Protein AF-A0A0C9ZUP2-F1 (afdb_monomer_lite)

Foldseek 3Di:
DVVVVLVVQQWDWDFDDDDDDDPCCPPPVNVCCVVPPVVVVVVVLVLLEFDWDDDPPDGDGDDPPPPPPPDFREFEWEKDKDKDAPQPDDSTDTDGPPDDDDDDDPDRHWIKMKIFIADPPPGTQAAPVRPQHLIDIAGDDDPGPHDCALVNVVVSVVSSVVSCCPHPVRHHYHYDYDPPCRPVDDDQQEDDPVQDDPDDDLPDARKDFDADPVRHFDADPVRHTHIDGDHHDWDADPVRHIRHRDNDDDDPDDDD

Organism: NCBI:txid930992

Secondary structure (DSSP, 8-state):
-HHHHHHHTTEEEEE--PPPP--GGGSHHHHHHIIIIIHHHHHHHTTTSPPEEEETTEEEEPP-----TT-PEEEEEEEEEEEEETT----EEEEETT---PPPPSS--SEEEEEEEEETTTEESB-TTSSSB--EEE--BTTTTB---HHHHHHHHHHHHHHHHHH-TTEEEEEE----TTTSPPPTTS--GGG--SS--TT-SEEEEPB-TTSPBPB-TTSPBPEEEEPPPPEE-TTS-EE---S---------

Radius of gyration: 26.45 Å; chains: 1; bounding box: 95×43×64 Å

Structure (mmCIF, N/CA/C/O backbone):
data_AF-A0A0C9ZUP2-F1
#
_entry.id   AF-A0A0C9ZUP2-F1
#
loop_
_atom_site.group_PDB
_atom_site.id
_atom_site.type_symbol
_atom_site.label_atom_id
_atom_site.label_alt_id
_atom_site.label_comp_id
_atom_site.label_asym_id
_atom_site.label_entity_id
_atom_site.label_seq_id
_atom_site.pdbx_PDB_ins_code
_atom_site.Cartn_x
_atom_site.Cartn_y
_atom_site.Cartn_z
_atom_site.occupancy
_atom_site.B_iso_or_equiv
_atom_site.auth_seq_id
_atom_site.auth_comp_id
_atom_site.auth_asym_id
_atom_site.auth_atom_id
_atom_site.pdbx_PDB_model_num
ATOM 1 N N . MET A 1 1 ? -44.774 -0.371 -9.449 1.00 59.09 1 MET A N 1
ATOM 2 C CA . MET A 1 1 ? -46.014 -0.609 -8.672 1.00 59.09 1 MET A CA 1
ATOM 3 C C . MET A 1 1 ? -45.762 -0.846 -7.180 1.00 59.09 1 MET A C 1
ATOM 5 O O . MET A 1 1 ? -46.400 -0.167 -6.396 1.00 59.09 1 MET A O 1
ATOM 9 N N . ALA A 1 2 ? -44.838 -1.715 -6.746 1.00 69.19 2 ALA A N 1
ATOM 10 C CA . ALA A 1 2 ? -44.647 -2.016 -5.313 1.00 69.19 2 ALA A CA 1
ATOM 11 C C . ALA A 1 2 ? -44.186 -0.825 -4.435 1.00 69.19 2 ALA A C 1
ATOM 13 O O . ALA A 1 2 ? -44.707 -0.628 -3.343 1.00 69.19 2 ALA A O 1
ATOM 14 N N . GLN A 1 3 ? -43.265 0.019 -4.915 1.00 72.38 3 GLN A N 1
ATOM 15 C CA . GLN A 1 3 ? -42.710 1.136 -4.126 1.00 72.38 3 GLN A CA 1
ATOM 16 C C . GLN A 1 3 ? -43.750 2.220 -3.772 1.00 72.38 3 GLN A C 1
ATOM 18 O O . GLN A 1 3 ? -43.720 2.780 -2.680 1.00 72.38 3 GLN A O 1
ATOM 23 N N . GLN A 1 4 ? -44.712 2.477 -4.666 1.00 76.25 4 GLN A N 1
ATOM 24 C CA . GLN A 1 4 ? -45.799 3.435 -4.420 1.00 76.25 4 GLN A CA 1
ATOM 25 C C . GLN A 1 4 ? -46.753 2.952 -3.317 1.00 76.25 4 GLN A C 1
ATOM 27 O O . GLN A 1 4 ? -47.282 3.764 -2.560 1.00 76.25 4 GLN A O 1
ATOM 32 N N . TRP A 1 5 ? -46.952 1.636 -3.198 1.00 80.25 5 TRP A N 1
ATOM 33 C CA . TRP A 1 5 ? -47.743 1.046 -2.118 1.00 80.25 5 TRP A CA 1
ATOM 34 C C . TRP A 1 5 ? -47.008 1.086 -0.780 1.00 80.25 5 TRP A C 1
ATOM 36 O O . TRP A 1 5 ? -47.634 1.404 0.224 1.00 80.25 5 TRP A O 1
ATOM 46 N N . MET A 1 6 ? -45.690 0.862 -0.762 1.00 81.19 6 MET A N 1
ATOM 47 C CA . MET A 1 6 ? -44.883 0.946 0.465 1.00 81.19 6 MET A CA 1
ATOM 48 C C . MET A 1 6 ? -45.003 2.321 1.134 1.00 81.19 6 MET A C 1
ATOM 50 O O . MET A 1 6 ? -45.262 2.399 2.332 1.00 81.19 6 MET A O 1
ATOM 54 N N . SER A 1 7 ? -44.931 3.401 0.350 1.00 74.38 7 SER A N 1
ATOM 55 C CA . SER A 1 7 ? -45.129 4.761 0.867 1.00 74.38 7 SER A CA 1
ATOM 56 C C . SER A 1 7 ? -46.543 4.984 1.424 1.00 74.38 7 SER A C 1
ATOM 58 O O . SER A 1 7 ? -46.691 5.523 2.520 1.00 74.38 7 SER A O 1
ATOM 60 N N . LYS A 1 8 ? -47.586 4.505 0.728 1.00 81.06 8 LYS A N 1
ATOM 61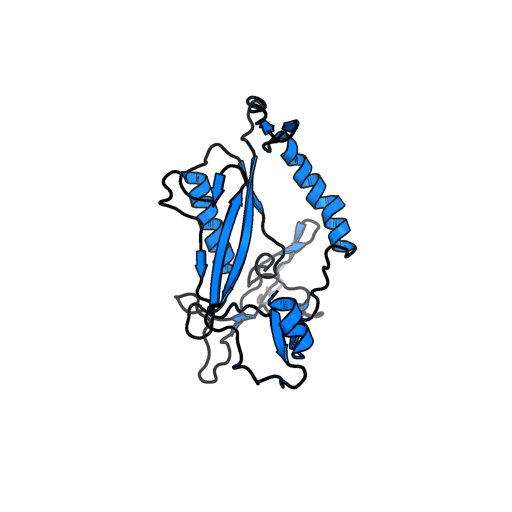 C CA . LYS A 1 8 ? -48.982 4.586 1.205 1.00 81.06 8 LYS A CA 1
ATOM 62 C C . LYS A 1 8 ? -49.242 3.767 2.474 1.00 81.06 8 LYS A C 1
ATOM 64 O O . LYS A 1 8 ? -50.116 4.130 3.251 1.00 81.06 8 LYS A O 1
ATOM 69 N N . LEU A 1 9 ? -48.487 2.690 2.686 1.00 83.75 9 LEU A N 1
ATOM 70 C CA . LEU A 1 9 ? -48.549 1.831 3.872 1.00 83.75 9 LEU A CA 1
ATOM 71 C C . LEU A 1 9 ? -47.678 2.345 5.031 1.00 83.75 9 LEU A C 1
ATOM 73 O O . LEU A 1 9 ? -47.471 1.621 5.996 1.00 83.75 9 LEU A O 1
ATOM 77 N N . GLY A 1 10 ? -47.154 3.573 4.946 1.00 81.44 10 GLY A N 1
ATOM 78 C CA . GLY A 1 10 ? -46.384 4.189 6.027 1.00 81.44 10 GLY A CA 1
ATOM 79 C C . GLY A 1 10 ? -44.919 3.753 6.099 1.00 81.44 10 GLY A C 1
ATOM 80 O O . GLY A 1 10 ? -44.258 4.039 7.098 1.00 81.44 10 GLY A O 1
ATOM 81 N N . TYR A 1 11 ? -44.395 3.092 5.063 1.00 78.38 11 TYR A N 1
ATOM 82 C CA . TYR A 1 11 ? -42.975 2.765 4.960 1.00 78.38 11 TYR A CA 1
ATOM 83 C C . TYR A 1 11 ? -42.199 3.875 4.253 1.00 78.38 11 TYR A C 1
ATOM 85 O O . TYR A 1 11 ? -42.614 4.400 3.219 1.00 78.38 11 TYR A O 1
ATOM 93 N N . GLN A 1 12 ? -41.024 4.192 4.785 1.00 80.19 12 GLN A N 1
ATOM 94 C CA . GLN A 1 12 ? -40.081 5.137 4.200 1.00 80.19 12 GLN A CA 1
ATOM 95 C C . GLN A 1 12 ? -38.800 4.399 3.814 1.00 80.19 12 GLN A C 1
ATOM 97 O O . GLN A 1 12 ? -38.311 3.551 4.561 1.00 80.19 12 GLN A O 1
ATOM 102 N N . TRP A 1 13 ? -38.272 4.707 2.632 1.00 79.00 13 TRP A N 1
ATOM 103 C CA . TRP A 1 13 ? -36.948 4.259 2.217 1.00 79.00 13 TRP A CA 1
ATOM 104 C C . TRP A 1 13 ? -35.930 5.168 2.899 1.00 79.00 13 TRP A C 1
ATOM 106 O O . TRP A 1 13 ? -35.885 6.361 2.602 1.00 79.00 13 TRP A O 1
ATOM 116 N N . LYS A 1 14 ? -35.196 4.634 3.874 1.00 72.50 14 LYS A N 1
ATOM 117 C CA . LYS A 1 14 ? -34.211 5.391 4.648 1.00 72.50 14 LYS A CA 1
ATOM 118 C C . LYS A 1 14 ? -32.894 4.638 4.697 1.00 72.50 14 LYS A C 1
ATOM 120 O O . LYS A 1 14 ? -32.876 3.413 4.819 1.00 72.50 14 LYS A O 1
ATOM 125 N N . GLU A 1 15 ? -31.827 5.409 4.603 1.00 68.62 15 GLU A N 1
ATOM 126 C CA . GLU A 1 15 ? -30.463 4.996 4.895 1.00 68.62 15 GLU A CA 1
ATOM 127 C C . GLU A 1 15 ? -30.194 5.261 6.384 1.00 68.62 15 GLU A C 1
ATOM 129 O O . GLU A 1 15 ? -30.689 6.246 6.938 1.00 68.62 15 GLU A O 1
ATOM 134 N N . GLU A 1 16 ? -29.492 4.354 7.065 1.00 63.53 16 GLU A N 1
ATOM 135 C CA . GLU A 1 16 ? -28.983 4.643 8.411 1.00 63.53 16 GLU A CA 1
ATOM 136 C C . GLU A 1 16 ? -27.928 5.757 8.296 1.00 63.53 16 GLU A C 1
ATOM 138 O O . GLU A 1 16 ? -26.962 5.611 7.555 1.00 63.53 16 GLU A O 1
ATOM 143 N N . GLU A 1 17 ? -28.118 6.875 9.008 1.00 50.75 17 GLU A N 1
ATOM 144 C CA . GLU A 1 17 ? -27.169 7.996 9.005 1.00 50.75 17 GLU A CA 1
ATOM 145 C C . GLU A 1 17 ? -25.816 7.535 9.566 1.00 50.75 17 GLU A C 1
ATOM 147 O O . GLU A 1 17 ? -25.630 7.389 10.778 1.00 50.75 17 GLU A O 1
ATOM 152 N N . LYS A 1 18 ? -24.857 7.291 8.674 1.00 54.69 18 LYS A N 1
ATOM 153 C CA . LYS A 1 18 ? -23.443 7.172 9.023 1.00 54.69 18 LYS A CA 1
ATOM 154 C C . LYS A 1 18 ? -22.823 8.565 9.071 1.00 54.69 18 LYS A C 1
ATOM 156 O O . LYS A 1 18 ? -23.201 9.452 8.309 1.00 54.69 18 LYS A O 1
ATOM 161 N N . GLY A 1 19 ? -21.872 8.760 9.983 1.00 44.66 19 GLY A N 1
ATOM 162 C CA . GLY A 1 19 ? -21.096 9.998 10.040 1.00 44.66 19 GLY A CA 1
ATOM 163 C C . GLY A 1 19 ? -20.396 10.260 8.704 1.00 44.66 19 GLY A C 1
ATOM 164 O O . GLY A 1 19 ? -19.871 9.328 8.095 1.00 44.66 19 GLY A O 1
ATOM 165 N N . LEU A 1 20 ? -20.401 11.517 8.252 1.00 47.03 20 LEU A N 1
ATOM 166 C CA . LEU A 1 20 ? -19.644 11.920 7.072 1.00 47.03 20 LEU A CA 1
ATOM 167 C C . LEU A 1 20 ? -18.143 11.772 7.343 1.00 47.03 20 LEU A C 1
ATOM 169 O O . LEU A 1 20 ? -17.632 12.290 8.337 1.00 47.03 20 LEU A O 1
ATOM 173 N N . TYR A 1 21 ? -17.439 11.120 6.422 1.00 49.06 21 TYR A N 1
ATOM 174 C CA . TYR A 1 21 ? -16.003 11.319 6.278 1.00 49.06 21 TYR A CA 1
ATOM 175 C C . TYR A 1 21 ? -15.795 12.683 5.621 1.00 49.06 21 TYR A C 1
ATOM 177 O O . TYR A 1 21 ? -16.317 12.938 4.537 1.00 49.06 21 TYR A O 1
ATOM 185 N N . ILE A 1 22 ? -15.082 13.576 6.306 1.00 52.28 22 ILE A N 1
ATOM 186 C CA . ILE A 1 22 ? -14.632 14.831 5.709 1.00 52.28 22 ILE A CA 1
ATOM 187 C C . ILE A 1 22 ? -13.397 14.485 4.892 1.00 52.28 22 ILE A C 1
ATOM 189 O O . ILE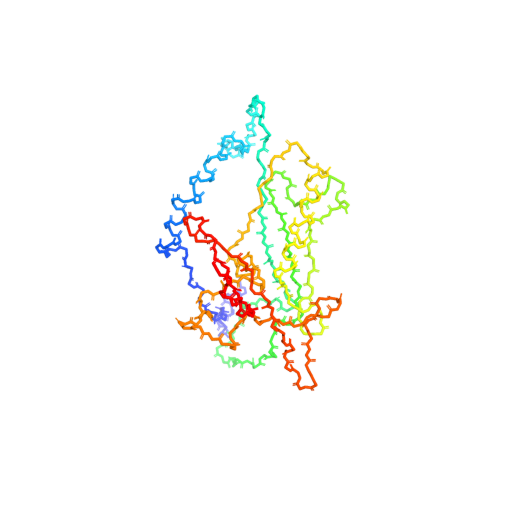 A 1 22 ? -12.387 14.056 5.450 1.00 52.28 22 ILE A O 1
ATOM 193 N N . ASP A 1 23 ? -13.514 14.632 3.580 1.00 60.34 23 ASP A N 1
ATOM 194 C CA . ASP A 1 23 ? -12.394 14.468 2.671 1.00 60.34 23 ASP A CA 1
ATOM 195 C C . ASP A 1 23 ? -11.383 15.598 2.914 1.00 60.34 23 ASP A C 1
ATOM 197 O O . ASP A 1 23 ? -11.670 16.774 2.690 1.00 60.34 23 ASP A O 1
ATOM 201 N N . SER A 1 24 ? -10.206 15.250 3.433 1.00 67.94 24 SER A N 1
ATOM 202 C CA . SER A 1 24 ? -9.121 16.199 3.692 1.00 67.94 24 SER A CA 1
ATOM 203 C C . SER A 1 24 ? -8.298 16.506 2.438 1.00 67.94 24 SER A C 1
ATOM 205 O O . SER A 1 24 ? -7.247 17.133 2.542 1.00 67.94 24 SER A O 1
ATOM 207 N N . HIS A 1 25 ? -8.736 16.074 1.250 1.00 66.50 25 HIS A N 1
ATOM 208 C CA . HIS A 1 25 ? -8.026 16.321 -0.004 1.00 66.50 25 HIS A CA 1
ATOM 209 C C . HIS A 1 25 ? -7.853 17.815 -0.332 1.00 66.50 25 HIS A C 1
ATOM 211 O O . HIS A 1 25 ? -6.935 18.183 -1.064 1.00 66.50 25 HIS A O 1
ATOM 217 N N . GLU A 1 26 ? -8.708 18.680 0.222 1.00 81.38 26 GLU A N 1
ATOM 218 C CA . GLU A 1 26 ? -8.641 20.138 0.045 1.00 81.38 26 GLU A CA 1
ATOM 219 C C . GLU A 1 26 ? -7.771 20.860 1.089 1.00 81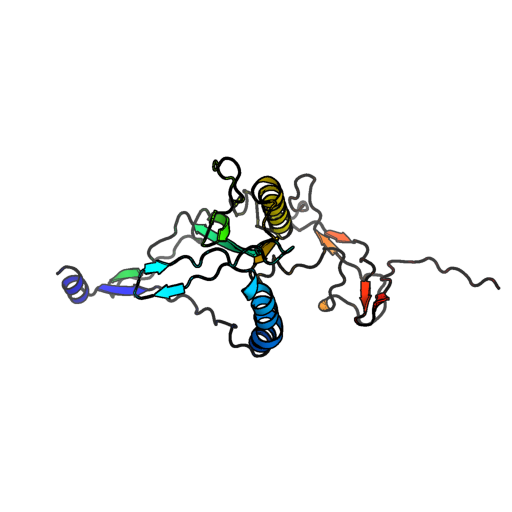.38 26 GLU A C 1
ATOM 221 O O . GLU A 1 26 ? -7.657 22.085 1.050 1.00 81.38 26 GLU A O 1
ATOM 226 N N . GLN A 1 27 ? -7.149 20.136 2.026 1.00 88.12 27 GLN A N 1
ATOM 227 C CA . GLN A 1 27 ? -6.258 20.745 3.011 1.00 88.12 27 GLN A CA 1
ATOM 228 C C . GLN A 1 27 ? -5.025 21.355 2.318 1.00 88.12 27 GLN A C 1
ATOM 230 O O . GLN A 1 27 ? -4.477 20.776 1.380 1.00 88.12 27 GLN A O 1
ATOM 235 N N . GLU A 1 28 ? -4.600 22.542 2.759 1.00 89.12 28 GLU A N 1
ATOM 236 C CA . GLU A 1 28 ? -3.585 23.353 2.067 1.00 89.12 28 GLU A CA 1
ATOM 237 C C . GLU A 1 28 ? -2.250 22.615 1.879 1.00 89.12 28 GLU A C 1
ATOM 239 O O . GLU A 1 28 ? -1.683 22.649 0.790 1.00 89.12 28 GLU A O 1
ATOM 244 N N . ASP A 1 29 ? -1.804 21.864 2.887 1.00 88.50 29 ASP A N 1
ATOM 245 C CA . ASP A 1 29 ? -0.598 21.030 2.838 1.00 88.50 29 ASP A CA 1
ATOM 246 C C . ASP A 1 29 ? -0.725 19.859 1.849 1.00 88.50 29 ASP A C 1
ATOM 248 O O . ASP A 1 29 ? 0.222 19.545 1.123 1.00 88.50 29 ASP A O 1
ATOM 252 N N . VAL A 1 30 ? -1.906 19.238 1.760 1.00 86.56 30 VAL A N 1
ATOM 253 C CA . VAL A 1 30 ? -2.192 18.176 0.781 1.00 86.56 30 VAL A CA 1
ATOM 254 C C . VAL A 1 30 ? -2.175 18.738 -0.639 1.00 86.56 30 VAL A C 1
ATOM 256 O O . VAL A 1 30 ? -1.586 18.137 -1.542 1.00 86.56 30 VAL A O 1
ATOM 259 N N . VAL A 1 31 ? -2.784 19.907 -0.847 1.00 89.44 31 VAL A N 1
ATOM 260 C CA . VAL A 1 31 ? -2.791 20.590 -2.145 1.00 89.44 31 VAL A CA 1
ATOM 261 C C . VAL A 1 31 ? -1.379 21.020 -2.535 1.00 89.44 31 VAL A C 1
ATOM 263 O O . VAL A 1 31 ? -0.987 20.799 -3.681 1.00 89.44 31 VAL A O 1
ATOM 266 N N . GLU A 1 32 ? -0.606 21.580 -1.605 1.00 93.56 32 GLU A N 1
ATOM 267 C CA . GLU A 1 32 ? 0.781 21.983 -1.831 1.00 93.56 32 GLU A CA 1
ATOM 268 C C . GLU A 1 32 ? 1.640 20.787 -2.256 1.00 93.56 32 GLU A C 1
ATOM 270 O O . GLU A 1 32 ? 2.294 20.840 -3.299 1.00 93.56 32 GLU A O 1
ATOM 275 N N . TYR A 1 33 ? 1.582 19.675 -1.516 1.00 91.00 33 TYR A N 1
ATOM 276 C CA . TYR A 1 33 ? 2.298 18.451 -1.873 1.00 91.00 33 TYR A CA 1
ATOM 277 C C . TYR A 1 33 ? 1.861 17.913 -3.241 1.00 91.00 33 TYR A C 1
ATOM 279 O O . TYR A 1 33 ? 2.701 17.563 -4.076 1.00 91.00 33 TYR A O 1
ATOM 287 N N . ARG A 1 34 ? 0.548 17.883 -3.508 1.00 91.19 34 ARG A N 1
ATOM 288 C CA . ARG A 1 34 ? 0.004 17.419 -4.788 1.00 91.19 34 ARG A CA 1
ATOM 289 C C . ARG A 1 34 ? 0.550 18.243 -5.955 1.00 91.19 34 ARG A C 1
ATOM 291 O O . ARG A 1 34 ? 1.000 17.662 -6.938 1.00 91.19 34 ARG A O 1
ATOM 298 N N . GLN A 1 35 ? 0.516 19.572 -5.847 1.00 94.62 35 GLN A N 1
ATOM 299 C CA . GLN A 1 35 ? 0.900 20.479 -6.933 1.00 94.62 35 GLN A CA 1
ATOM 300 C C . GLN A 1 35 ? 2.412 20.588 -7.123 1.00 94.62 35 GLN A C 1
ATOM 302 O O . GLN A 1 35 ? 2.880 20.632 -8.257 1.00 94.62 35 GLN A O 1
ATOM 307 N N . ASN A 1 36 ? 3.177 20.616 -6.033 1.00 95.56 36 ASN A N 1
ATOM 308 C CA . ASN A 1 36 ? 4.604 20.927 -6.090 1.00 95.56 36 ASN A CA 1
ATOM 309 C C . ASN A 1 36 ? 5.504 19.684 -6.083 1.00 95.56 36 ASN A C 1
ATOM 311 O O . ASN A 1 36 ? 6.667 19.787 -6.466 1.00 95.56 36 ASN A O 1
ATOM 315 N N . VAL A 1 37 ? 4.996 18.518 -5.661 1.00 92.31 37 VAL A N 1
ATOM 316 C CA . VAL A 1 37 ? 5.783 17.276 -5.565 1.00 92.31 37 VAL A CA 1
ATOM 317 C C . VAL A 1 37 ? 5.177 16.168 -6.415 1.00 92.31 37 VAL A C 1
ATOM 319 O O . VAL A 1 37 ? 5.826 15.693 -7.344 1.00 92.31 37 VAL A O 1
ATOM 322 N N . PHE A 1 38 ? 3.936 15.764 -6.133 1.00 90.69 38 PHE A N 1
ATOM 323 C CA . PHE A 1 38 ? 3.343 14.585 -6.770 1.00 90.69 38 PHE A CA 1
ATOM 324 C C . PHE A 1 38 ? 3.159 14.765 -8.281 1.00 90.69 38 PHE A C 1
ATOM 326 O O . PHE A 1 38 ? 3.646 13.944 -9.054 1.00 90.69 38 PHE A O 1
ATOM 333 N N . LEU A 1 39 ? 2.490 15.840 -8.711 1.00 93.12 39 LEU A N 1
ATOM 334 C CA . LEU A 1 39 ? 2.214 16.081 -10.129 1.00 93.12 39 LEU A CA 1
ATOM 335 C C . LEU A 1 39 ? 3.494 16.275 -10.965 1.00 93.12 39 LEU A C 1
ATOM 337 O O . LEU A 1 39 ? 3.590 15.631 -12.009 1.00 93.12 39 LEU A O 1
ATOM 341 N N . PRO A 1 40 ? 4.506 17.055 -10.530 1.00 95.12 40 PRO A N 1
ATOM 342 C CA . PRO A 1 40 ? 5.773 17.156 -11.257 1.00 95.12 40 PRO A CA 1
ATOM 343 C C . PRO A 1 40 ? 6.524 15.822 -11.370 1.00 95.12 40 PRO A C 1
ATOM 345 O O . PRO A 1 40 ? 7.056 15.501 -12.434 1.00 95.12 40 PRO A O 1
ATOM 348 N N . VAL A 1 41 ? 6.547 15.015 -10.301 1.00 91.31 41 VAL A N 1
ATOM 349 C CA . VAL A 1 41 ? 7.151 13.672 -10.332 1.00 91.31 41 VAL A CA 1
ATOM 350 C C . VAL A 1 41 ? 6.387 12.770 -11.299 1.00 91.31 41 VAL A C 1
ATOM 352 O O . VAL A 1 41 ? 7.007 12.108 -12.127 1.00 91.31 41 VAL A O 1
ATOM 355 N N . TRP A 1 42 ? 5.055 12.785 -11.259 1.00 90.38 42 TRP A N 1
ATOM 356 C CA . TRP A 1 42 ? 4.225 12.009 -12.178 1.00 90.38 42 TRP A CA 1
ATOM 357 C C . TRP A 1 42 ? 4.458 12.405 -13.640 1.00 90.38 42 TRP A C 1
ATOM 359 O O . TRP A 1 42 ? 4.663 11.541 -14.493 1.00 90.38 42 TRP A O 1
ATOM 369 N N . GLN A 1 43 ? 4.518 13.709 -13.919 1.00 89.38 43 GLN A N 1
ATOM 370 C CA . GLN A 1 43 ? 4.801 14.245 -15.249 1.00 89.38 43 GLN A CA 1
ATOM 371 C C . GLN A 1 43 ? 6.172 13.797 -15.776 1.00 89.38 43 GLN A C 1
ATOM 373 O O . GLN A 1 43 ? 6.321 13.534 -16.966 1.00 89.38 43 GLN A O 1
ATOM 378 N N . SER A 1 44 ? 7.169 13.625 -14.901 1.00 89.38 44 SER A N 1
ATOM 379 C CA . SER A 1 44 ? 8.487 13.113 -15.307 1.00 89.38 44 SER A CA 1
ATOM 380 C C . SER A 1 44 ? 8.449 11.686 -15.875 1.00 89.38 44 SER A C 1
ATOM 382 O O . SER A 1 44 ? 9.345 11.297 -16.625 1.00 89.38 44 SER A O 1
ATOM 384 N N . PHE A 1 45 ? 7.410 10.909 -15.551 1.00 87.19 45 PHE A N 1
ATOM 385 C CA . PHE A 1 45 ? 7.207 9.562 -16.080 1.00 87.19 45 PHE A CA 1
ATOM 386 C C . PHE A 1 45 ? 6.334 9.531 -17.336 1.00 87.19 45 PHE A C 1
ATOM 388 O O . PHE A 1 45 ? 6.375 8.536 -18.052 1.00 87.19 45 PHE A O 1
ATOM 395 N N . GLU A 1 46 ? 5.588 10.596 -17.640 1.00 84.75 46 GLU A N 1
ATOM 396 C CA . GLU A 1 46 ? 4.558 10.642 -18.692 1.00 84.75 46 GLU A CA 1
ATOM 397 C C . GLU A 1 46 ? 5.061 10.183 -20.069 1.00 84.75 46 GLU A C 1
ATOM 399 O O . GLU A 1 46 ? 4.348 9.483 -20.785 1.00 84.75 46 GLU A O 1
ATOM 404 N N . CYS A 1 47 ? 6.315 10.491 -20.417 1.00 82.38 47 CYS A N 1
ATOM 405 C CA . CYS A 1 47 ? 6.923 10.079 -21.686 1.00 82.38 47 CYS A CA 1
ATOM 406 C C . CYS A 1 47 ? 7.268 8.581 -21.774 1.00 82.38 47 CYS A C 1
ATOM 408 O O . CYS A 1 47 ? 7.505 8.081 -22.870 1.00 82.38 47 CYS A O 1
ATOM 410 N N . ARG A 1 48 ? 7.327 7.874 -20.638 1.00 85.00 48 ARG A N 1
ATOM 411 C CA . ARG A 1 48 ? 7.607 6.429 -20.541 1.00 85.00 48 ARG A CA 1
ATOM 412 C C . ARG A 1 48 ? 6.392 5.616 -20.098 1.00 85.00 48 ARG A C 1
ATOM 414 O O . ARG A 1 48 ? 6.440 4.385 -20.136 1.00 85.00 48 ARG A O 1
ATOM 421 N N . LEU A 1 49 ? 5.333 6.285 -19.643 1.00 85.25 49 LEU A N 1
ATOM 422 C CA . LEU A 1 49 ? 4.039 5.677 -19.368 1.00 85.25 49 LEU A CA 1
ATOM 423 C C . LEU A 1 49 ? 3.331 5.360 -20.684 1.00 85.25 49 LEU A C 1
ATOM 425 O O . LEU A 1 49 ? 3.512 6.034 -21.696 1.00 85.25 49 LEU A O 1
ATOM 429 N N . ARG A 1 50 ? 2.480 4.332 -20.668 1.00 77.94 50 ARG A N 1
ATOM 430 C CA . ARG A 1 50 ? 1.599 4.089 -21.810 1.00 77.94 50 ARG A CA 1
ATOM 431 C C . ARG A 1 50 ? 0.492 5.131 -21.830 1.00 77.94 50 ARG A C 1
ATOM 433 O O . ARG A 1 50 ? -0.278 5.240 -20.878 1.00 77.94 50 ARG A O 1
ATOM 440 N N . ASN A 1 51 ? 0.399 5.824 -22.956 1.00 73.94 51 ASN A N 1
ATOM 441 C CA . ASN A 1 51 ? -0.659 6.774 -23.237 1.00 73.94 51 ASN A CA 1
ATOM 442 C C . ASN A 1 51 ? -1.719 6.115 -24.123 1.00 73.94 51 ASN A C 1
ATOM 444 O O . ASN A 1 51 ? -1.413 5.357 -25.043 1.00 73.94 51 ASN A O 1
ATOM 448 N N . TRP A 1 52 ? -2.983 6.383 -23.812 1.00 68.62 52 TRP A N 1
ATOM 449 C CA . TRP A 1 52 ? -4.121 5.922 -24.598 1.00 68.62 52 TRP A CA 1
ATOM 450 C C . TRP A 1 52 ? -4.722 7.130 -25.305 1.00 68.62 52 TRP A C 1
ATOM 452 O O . TRP A 1 52 ? -5.164 8.067 -24.640 1.00 68.62 52 TRP A O 1
ATOM 462 N N . LYS A 1 53 ? -4.760 7.116 -26.640 1.00 65.75 53 LYS A N 1
ATOM 463 C CA . LYS A 1 53 ? -5.511 8.115 -27.404 1.00 65.75 53 LYS A CA 1
ATOM 464 C C . LYS A 1 53 ? -6.902 7.565 -27.689 1.00 65.75 53 LYS A C 1
ATOM 466 O O . LYS A 1 53 ? -7.063 6.517 -28.307 1.00 65.75 53 LYS A O 1
ATOM 471 N N . GLY A 1 54 ? -7.917 8.260 -27.194 1.00 57.91 54 GLY A N 1
ATOM 472 C CA . GLY A 1 54 ? -9.298 7.987 -27.563 1.00 57.91 54 GLY A CA 1
ATOM 473 C C . GLY A 1 54 ? -9.707 8.906 -28.702 1.00 57.91 54 GLY A C 1
ATOM 474 O O . GLY A 1 54 ? -9.732 10.114 -28.495 1.00 57.91 54 GLY A O 1
ATOM 475 N N . ASP A 1 55 ? -10.062 8.336 -29.850 1.00 50.47 55 ASP A N 1
ATOM 476 C CA . ASP A 1 55 ? -10.968 8.988 -30.797 1.00 50.47 55 ASP A CA 1
ATOM 477 C C . ASP A 1 55 ? -12.313 8.247 -30.706 1.00 50.47 55 ASP A C 1
ATOM 479 O O . ASP A 1 55 ? -12.370 7.014 -30.724 1.00 50.47 55 ASP A O 1
ATOM 483 N N . ASP A 1 56 ? -13.394 9.000 -30.506 1.00 52.16 56 ASP A N 1
ATOM 484 C CA . ASP A 1 56 ? -14.794 8.590 -30.683 1.00 52.16 56 ASP A CA 1
ATOM 485 C C . ASP A 1 56 ? -15.204 7.198 -30.151 1.00 52.16 56 ASP A C 1
ATOM 487 O O . ASP A 1 56 ? -15.898 6.424 -30.812 1.00 52.16 56 ASP A O 1
ATOM 491 N N . GLY A 1 57 ? -14.833 6.874 -28.907 1.00 53.19 57 GLY A N 1
ATOM 492 C CA . GLY A 1 57 ? -15.326 5.670 -28.218 1.00 53.19 57 GLY A CA 1
ATOM 493 C C . GLY A 1 57 ? -14.630 4.363 -28.616 1.00 53.19 57 GLY A C 1
ATOM 494 O O . GLY A 1 57 ? -15.045 3.284 -28.178 1.00 53.19 57 GLY A O 1
ATOM 495 N N . HIS A 1 58 ? -13.543 4.437 -29.382 1.00 50.94 58 HIS A N 1
ATOM 496 C CA . HIS A 1 58 ? -12.611 3.333 -29.566 1.00 50.94 58 HIS A CA 1
ATOM 497 C C . HIS A 1 58 ? -11.275 3.688 -28.915 1.00 50.94 58 HIS A C 1
ATOM 499 O O . HIS A 1 58 ? -10.617 4.657 -29.281 1.00 50.94 58 HIS A O 1
ATOM 505 N N . LEU A 1 59 ? -10.889 2.905 -27.901 1.00 52.47 59 LEU A N 1
ATOM 506 C CA . LEU A 1 59 ? -9.555 2.979 -27.311 1.00 52.47 59 LEU A CA 1
ATOM 507 C C . LEU A 1 59 ? -8.561 2.530 -28.385 1.00 52.47 59 LEU A C 1
ATOM 509 O O . LEU A 1 59 ? -8.382 1.332 -28.602 1.00 52.47 59 LEU A O 1
ATOM 513 N N . MET A 1 60 ? -7.956 3.482 -29.091 1.00 51.41 60 MET A N 1
ATOM 514 C CA . MET A 1 60 ? -6.843 3.188 -29.975 1.00 51.41 60 MET A CA 1
ATOM 515 C C . MET A 1 60 ? -5.579 3.180 -29.118 1.00 51.41 60 MET A C 1
ATOM 517 O O . MET A 1 60 ? -5.246 4.143 -28.426 1.00 51.41 60 MET A O 1
ATOM 521 N N . GLN A 1 61 ? -4.907 2.034 -29.104 1.00 54.56 61 GLN A N 1
ATOM 522 C CA . GLN A 1 61 ? -3.581 1.916 -28.520 1.00 54.56 61 GLN A CA 1
ATOM 523 C C . GLN A 1 61 ? -2.657 2.806 -29.357 1.00 54.56 61 GLN A C 1
ATOM 525 O O . GLN A 1 61 ? -2.573 2.602 -30.569 1.00 54.56 61 GLN A O 1
ATOM 530 N N . GLU A 1 62 ? -2.004 3.807 -28.759 1.00 54.28 62 GLU A N 1
ATOM 531 C CA . GLU A 1 62 ? -0.831 4.355 -29.438 1.00 54.28 62 GLU A CA 1
ATOM 532 C C . GLU A 1 62 ? 0.188 3.225 -29.541 1.00 54.28 62 GLU A C 1
ATOM 534 O O . GLU A 1 62 ? 0.474 2.544 -28.550 1.00 54.28 62 GLU A O 1
ATOM 539 N N . GLU A 1 63 ? 0.670 2.997 -30.764 1.00 53.31 63 GLU A N 1
ATOM 540 C CA . GLU A 1 63 ? 1.850 2.178 -31.006 1.00 53.31 63 GLU A CA 1
ATOM 541 C C . GLU A 1 63 ? 2.942 2.631 -30.042 1.00 53.31 63 GLU A C 1
ATOM 543 O O . GLU A 1 63 ? 3.097 3.839 -29.833 1.00 53.31 63 GLU A O 1
ATOM 548 N N . ASP A 1 64 ? 3.644 1.654 -29.443 1.00 51.56 64 ASP A N 1
ATOM 549 C CA . ASP A 1 64 ? 4.839 1.880 -28.630 1.00 51.56 64 ASP A CA 1
ATOM 550 C C . ASP A 1 64 ? 5.590 3.056 -29.239 1.00 51.56 64 ASP A C 1
ATOM 552 O O . ASP A 1 64 ? 6.041 2.967 -30.384 1.00 51.56 64 ASP A O 1
ATOM 556 N N . SER A 1 65 ? 5.660 4.178 -28.515 1.00 48.38 65 SER A N 1
ATOM 557 C CA . SER A 1 65 ? 6.548 5.271 -28.878 1.00 48.38 65 SER A CA 1
ATOM 558 C C . SER A 1 65 ? 7.927 4.636 -28.907 1.00 48.38 65 SER A C 1
ATOM 560 O O . SER A 1 65 ? 8.479 4.336 -27.846 1.00 48.38 65 SER A O 1
ATOM 562 N N . GLY A 1 66 ? 8.350 4.276 -30.122 1.00 45.47 66 GLY A N 1
ATOM 563 C CA . GLY A 1 66 ? 9.331 3.229 -30.347 1.00 45.47 66 GLY A CA 1
ATOM 564 C C . GLY A 1 66 ? 10.536 3.452 -29.469 1.00 45.47 66 GLY A C 1
ATOM 565 O O . GLY A 1 66 ? 10.956 4.601 -29.350 1.00 45.47 66 GLY A O 1
ATOM 566 N N . GLU A 1 67 ? 11.005 2.364 -28.845 1.00 49.50 67 GLU A N 1
ATOM 567 C CA . GLU A 1 67 ? 12.285 2.243 -28.146 1.00 49.50 67 GLU A CA 1
ATOM 568 C C . GLU A 1 67 ? 12.956 3.606 -27.964 1.00 49.50 67 GLU A C 1
ATOM 570 O O . GLU A 1 67 ? 13.784 4.016 -28.784 1.00 49.50 67 GLU A O 1
ATOM 575 N N . LEU A 1 68 ? 12.550 4.356 -26.930 1.00 50.69 68 LEU A N 1
ATOM 576 C CA . LEU A 1 68 ? 13.321 5.511 -26.483 1.00 50.69 68 LEU A CA 1
ATOM 577 C C . LEU A 1 68 ? 14.695 4.946 -26.138 1.00 50.69 68 LEU A C 1
ATOM 579 O O . LEU A 1 68 ? 14.855 4.343 -25.081 1.00 50.69 68 LEU A O 1
ATOM 583 N N . LEU A 1 69 ? 15.621 5.032 -27.097 1.00 47.84 69 LEU A N 1
ATOM 584 C CA . LEU A 1 69 ? 16.909 4.345 -27.137 1.00 47.84 69 LEU A CA 1
ATOM 585 C C . LEU A 1 69 ? 17.547 4.301 -25.739 1.00 47.84 69 LEU A C 1
ATOM 587 O O . LEU A 1 69 ? 18.143 5.280 -25.297 1.00 47.84 69 LEU A O 1
ATOM 591 N N . GLY A 1 70 ? 17.402 3.162 -25.051 1.00 58.28 70 GLY A N 1
ATOM 592 C CA . GLY A 1 70 ? 18.011 2.894 -23.745 1.00 58.28 70 GLY A CA 1
ATOM 593 C C . GLY A 1 70 ? 17.133 3.022 -22.488 1.00 58.28 70 GLY A C 1
ATOM 594 O O . GLY A 1 70 ? 17.673 2.821 -21.403 1.00 58.28 70 GLY A O 1
ATOM 595 N N . HIS A 1 71 ? 15.829 3.313 -22.576 1.00 63.47 71 HIS A N 1
ATOM 596 C CA . HIS A 1 71 ? 14.945 3.395 -21.401 1.00 63.47 71 HIS A CA 1
ATOM 597 C C . HIS A 1 71 ? 13.816 2.355 -21.423 1.00 63.47 71 HIS A C 1
ATOM 599 O O . HIS A 1 71 ? 13.055 2.279 -22.385 1.00 63.47 71 HIS A O 1
ATOM 605 N N . CYS A 1 72 ? 13.681 1.594 -20.329 1.00 77.88 72 CYS A N 1
ATOM 606 C CA . CYS A 1 72 ? 12.556 0.686 -20.107 1.00 77.88 72 CYS A CA 1
ATOM 607 C C . CYS A 1 72 ? 11.241 1.465 -19.953 1.00 77.88 72 CYS A C 1
ATOM 609 O O . CYS A 1 72 ? 11.208 2.591 -19.432 1.00 77.88 72 CYS A O 1
ATOM 611 N N . ARG A 1 73 ? 10.149 0.842 -20.402 1.00 85.75 73 ARG A N 1
ATOM 612 C CA . ARG A 1 73 ? 8.785 1.350 -20.242 1.00 85.75 73 ARG A CA 1
ATOM 613 C C . ARG A 1 73 ? 8.432 1.419 -18.759 1.00 85.75 73 ARG A C 1
ATOM 615 O O . ARG A 1 73 ? 8.728 0.486 -18.024 1.00 85.75 73 ARG A O 1
ATOM 622 N N . VAL A 1 74 ? 7.769 2.490 -18.324 1.00 89.31 74 VAL A N 1
ATOM 623 C CA . VAL A 1 74 ? 7.309 2.615 -16.934 1.00 89.31 74 VAL A CA 1
ATOM 624 C C . VAL A 1 74 ? 5.909 2.028 -16.789 1.00 89.31 74 VAL A C 1
ATOM 626 O O . VAL A 1 74 ? 4.988 2.360 -17.537 1.00 89.31 74 VAL A O 1
ATOM 629 N N . VAL A 1 75 ? 5.748 1.171 -15.788 1.00 91.00 75 VAL A N 1
ATOM 630 C CA . VAL A 1 75 ? 4.521 0.445 -15.463 1.00 91.00 75 VAL A CA 1
ATOM 631 C C . VAL A 1 75 ? 4.146 0.754 -14.018 1.00 91.00 75 VAL A C 1
ATOM 633 O O . VAL A 1 75 ? 4.900 0.454 -13.091 1.00 91.00 75 VAL A O 1
ATOM 636 N N . VAL A 1 76 ? 2.976 1.365 -13.822 1.00 92.94 76 VAL A N 1
ATOM 637 C CA . VAL A 1 76 ? 2.517 1.807 -12.499 1.00 92.94 76 VAL A CA 1
ATOM 638 C C . VAL A 1 76 ? 1.487 0.843 -11.935 1.00 92.94 76 VAL A C 1
ATOM 640 O O . VAL A 1 76 ? 0.450 0.609 -12.544 1.00 92.94 76 VAL A O 1
ATOM 643 N N . TRP A 1 77 ? 1.746 0.325 -10.745 1.00 95.56 77 TRP A N 1
ATOM 644 C CA . TRP A 1 77 ? 0.866 -0.583 -10.030 1.00 95.56 77 TRP A CA 1
ATOM 645 C C . TRP A 1 77 ? 0.223 0.136 -8.853 1.00 95.56 77 TRP A C 1
ATOM 647 O O . TRP A 1 77 ? 0.916 0.567 -7.932 1.00 95.56 77 TRP A O 1
ATOM 657 N N . PHE A 1 78 ? -1.103 0.230 -8.863 1.00 95.44 78 PHE A N 1
ATOM 658 C CA . PHE A 1 78 ? -1.867 0.817 -7.769 1.00 95.44 78 PHE A CA 1
ATOM 659 C C . PHE A 1 78 ? -2.221 -0.252 -6.748 1.00 95.44 78 PHE A C 1
ATOM 661 O O . PHE A 1 78 ? -2.780 -1.291 -7.105 1.00 95.44 78 PHE A O 1
ATOM 668 N N . HIS A 1 79 ? -1.880 0.003 -5.493 1.00 95.88 79 HIS A N 1
ATOM 669 C CA . HIS A 1 79 ? -2.193 -0.847 -4.354 1.00 95.88 79 HIS A CA 1
ATOM 670 C C . HIS A 1 79 ? -3.342 -0.266 -3.540 1.00 95.88 79 HIS A C 1
ATOM 672 O O . HIS A 1 79 ? -3.431 0.949 -3.381 1.00 95.88 79 HIS A O 1
ATOM 678 N N . ASP A 1 80 ? -4.197 -1.147 -3.028 1.00 94.94 80 ASP A N 1
ATOM 679 C CA . ASP A 1 80 ? -5.219 -0.798 -2.043 1.00 94.94 80 ASP A CA 1
ATOM 680 C C . ASP A 1 80 ? -5.586 -2.021 -1.181 1.00 94.94 80 ASP A C 1
ATOM 682 O O . ASP A 1 80 ? -5.388 -3.181 -1.589 1.00 94.94 80 ASP A O 1
ATOM 686 N N . GLU A 1 81 ? -6.159 -1.772 -0.001 1.00 93.88 81 GLU A N 1
ATOM 687 C CA . GLU A 1 81 ? -6.726 -2.787 0.883 1.00 93.88 81 GLU A CA 1
ATOM 688 C C . GLU A 1 81 ? -8.219 -2.582 1.134 1.00 93.88 81 GLU A C 1
ATOM 690 O O . GLU A 1 81 ? -8.671 -1.646 1.787 1.00 93.88 81 GLU A O 1
ATOM 695 N N . SER A 1 82 ? -9.010 -3.575 0.742 1.00 91.25 82 SER A N 1
ATOM 696 C CA . SER A 1 82 ? -10.446 -3.599 1.003 1.00 91.25 82 SER A CA 1
ATOM 697 C C . SER A 1 82 ? -10.794 -4.643 2.055 1.00 91.25 82 SER A C 1
ATOM 699 O O . SER A 1 82 ? -10.363 -5.795 1.982 1.00 91.25 82 SER A O 1
ATOM 701 N N . THR A 1 83 ? -11.611 -4.268 3.040 1.00 88.62 83 THR A N 1
ATOM 702 C CA . THR A 1 83 ? -12.128 -5.206 4.047 1.00 88.62 83 THR A CA 1
ATOM 703 C C . THR A 1 83 ? -13.587 -5.525 3.781 1.00 88.62 83 THR A C 1
ATOM 705 O O . THR A 1 83 ? -14.427 -4.636 3.771 1.00 88.62 83 THR A O 1
ATOM 708 N N . PHE A 1 84 ? -13.881 -6.813 3.635 1.00 87.75 84 PHE A N 1
ATOM 709 C CA . PHE A 1 84 ? -15.226 -7.340 3.446 1.00 87.75 84 PHE A CA 1
ATOM 710 C C . PHE A 1 84 ? -15.708 -8.017 4.718 1.00 87.75 84 PHE A C 1
ATOM 712 O O . PHE A 1 84 ? -14.948 -8.744 5.371 1.00 87.75 84 PHE A O 1
ATOM 719 N N . TYR A 1 85 ? -16.982 -7.840 5.043 1.00 84.88 85 TYR A N 1
ATOM 720 C CA . TYR A 1 85 ? -17.582 -8.431 6.232 1.00 84.88 85 TYR A CA 1
ATOM 721 C C . TYR A 1 85 ? -18.626 -9.485 5.867 1.00 84.88 85 TYR A C 1
ATOM 723 O O . TYR A 1 85 ? -19.413 -9.339 4.938 1.00 84.88 85 TYR A O 1
ATOM 731 N N . ALA A 1 86 ? -18.692 -10.565 6.648 1.00 81.69 86 ALA A N 1
ATOM 732 C CA . ALA A 1 86 ? -19.685 -11.627 6.467 1.00 81.69 86 ALA A CA 1
ATOM 733 C C . ALA A 1 86 ? -21.130 -11.130 6.638 1.00 81.69 86 ALA A C 1
ATOM 735 O O . ALA A 1 86 ? -22.079 -11.811 6.243 1.00 81.69 86 ALA A O 1
ATOM 736 N N . HIS A 1 87 ? -21.310 -9.971 7.272 1.00 76.25 87 HIS A N 1
ATOM 737 C CA . HIS A 1 87 ? -22.592 -9.296 7.381 1.00 76.25 87 HIS A CA 1
ATOM 738 C C . HIS A 1 87 ? -22.578 -7.920 6.713 1.00 76.25 87 HIS A C 1
ATOM 740 O O . HIS A 1 87 ? -23.280 -7.039 7.207 1.00 76.25 87 HIS A O 1
ATOM 746 N N . ASP A 1 88 ? -21.853 -7.750 5.600 1.00 69.00 88 ASP A N 1
ATOM 747 C CA . ASP A 1 88 ? -22.090 -6.631 4.681 1.00 69.00 88 ASP A CA 1
ATOM 748 C C . ASP A 1 88 ? -23.561 -6.667 4.252 1.00 69.00 88 ASP A C 1
ATOM 750 O O . ASP A 1 88 ? -24.019 -7.536 3.503 1.00 69.00 88 ASP A O 1
ATOM 754 N N . ARG A 1 89 ? -24.354 -5.783 4.854 1.00 63.34 89 ARG A N 1
ATOM 755 C CA . ARG A 1 89 ? -25.810 -5.745 4.720 1.00 63.34 89 ARG A CA 1
ATOM 756 C C . ARG A 1 89 ? -26.189 -4.563 3.851 1.00 63.34 89 ARG A C 1
ATOM 758 O O . ARG A 1 89 ? -25.524 -3.537 3.835 1.00 63.34 89 ARG A O 1
ATOM 765 N N . ARG A 1 90 ? -27.341 -4.672 3.190 1.00 60.69 90 ARG A N 1
ATOM 766 C CA . ARG A 1 90 ? -28.022 -3.485 2.670 1.00 60.69 90 ARG A CA 1
ATOM 767 C C . ARG A 1 90 ? -28.497 -2.652 3.856 1.00 60.69 90 ARG A C 1
ATOM 769 O O . ARG A 1 90 ? -29.416 -3.054 4.567 1.00 60.69 90 ARG A O 1
ATOM 776 N N . GLU A 1 91 ? -27.854 -1.513 4.055 1.00 64.69 91 GLU A N 1
ATOM 777 C CA . GLU A 1 91 ? -28.189 -0.537 5.101 1.00 64.69 91 GLU A CA 1
ATOM 778 C C . GLU A 1 91 ? -29.406 0.310 4.737 1.00 64.69 91 GLU A C 1
ATOM 780 O O . GLU A 1 91 ? -29.998 0.967 5.590 1.00 64.69 91 GLU A O 1
ATOM 785 N N . VAL A 1 92 ? -29.833 0.216 3.478 1.00 69.62 92 VAL A N 1
ATOM 786 C CA . VAL A 1 92 ? -31.043 0.849 2.980 1.00 69.62 92 VAL A CA 1
ATOM 787 C C . VAL A 1 92 ? -32.169 -0.177 2.930 1.00 69.62 92 VAL A C 1
ATOM 789 O O . VAL A 1 92 ? -32.099 -1.187 2.218 1.00 69.62 92 VAL A O 1
ATOM 792 N N . ARG A 1 93 ? -33.219 0.072 3.714 1.00 77.38 93 ARG A N 1
ATOM 793 C CA . ARG A 1 93 ? -34.421 -0.768 3.760 1.00 77.38 93 ARG A CA 1
ATOM 794 C C . ARG A 1 93 ? -35.678 0.078 3.922 1.00 77.38 93 ARG A C 1
ATOM 796 O O . ARG A 1 93 ? -35.628 1.231 4.340 1.00 77.38 93 ARG A O 1
ATOM 803 N N . TRP A 1 94 ? -36.824 -0.518 3.607 1.00 77.00 94 TRP A N 1
ATOM 804 C CA . TRP A 1 94 ? -38.120 0.069 3.931 1.00 77.00 94 TRP A CA 1
ATOM 805 C C . TRP A 1 94 ? -38.358 -0.049 5.435 1.00 77.00 94 TRP A C 1
ATOM 807 O O . TRP A 1 94 ? -38.440 -1.161 5.952 1.00 77.00 94 TRP A O 1
ATOM 817 N N . ILE A 1 95 ? -38.466 1.085 6.122 1.00 75.94 95 ILE A N 1
ATOM 818 C CA . ILE A 1 95 ? -38.715 1.161 7.566 1.00 75.94 95 ILE A CA 1
ATOM 819 C C . ILE A 1 95 ? -40.127 1.707 7.770 1.00 75.94 95 ILE A C 1
ATOM 821 O O . ILE A 1 95 ? -40.474 2.741 7.194 1.00 75.94 95 ILE A O 1
ATOM 825 N N . HIS A 1 96 ? -40.954 1.015 8.557 1.00 78.94 96 HIS A N 1
ATOM 826 C CA . HIS A 1 96 ? -42.288 1.519 8.891 1.00 78.94 96 HIS A CA 1
ATOM 827 C C . HIS A 1 96 ? -42.184 2.697 9.868 1.00 78.94 96 HIS A C 1
ATOM 829 O O . HIS A 1 96 ? -41.331 2.697 10.753 1.00 78.94 96 HIS A O 1
ATOM 835 N N . SER A 1 97 ? -43.086 3.673 9.765 1.00 76.00 97 SER A N 1
ATOM 836 C CA . SER A 1 97 ? -43.100 4.881 10.609 1.00 76.00 97 SER A CA 1
ATOM 837 C C . SER A 1 97 ? -43.134 4.609 12.121 1.00 76.00 97 SER A C 1
ATOM 839 O O . SER A 1 97 ? -42.694 5.444 12.908 1.00 76.00 97 SER A O 1
ATOM 841 N N . THR A 1 98 ? -43.627 3.440 12.534 1.00 77.81 98 THR A N 1
ATOM 842 C CA . THR A 1 98 ? -43.718 3.017 13.942 1.00 77.81 98 THR A CA 1
ATOM 843 C C . THR A 1 98 ? -42.635 2.023 14.367 1.00 77.81 98 THR A C 1
ATOM 845 O O . THR A 1 98 ? -42.616 1.604 15.526 1.00 77.81 98 THR A O 1
ATOM 848 N N . GLU A 1 99 ? -41.768 1.587 13.451 1.00 74.31 99 GLU A N 1
ATOM 849 C CA . GLU A 1 99 ? -40.712 0.621 13.749 1.00 74.31 99 GLU A CA 1
ATOM 850 C C . GLU A 1 99 ? -39.620 1.296 14.586 1.00 74.31 99 GLU A C 1
ATOM 852 O O . GLU A 1 99 ? -39.034 2.303 14.192 1.00 74.31 99 GLU A O 1
ATOM 857 N N . ARG A 1 100 ? -39.355 0.749 15.775 1.00 67.81 100 ARG A N 1
ATOM 858 C CA . ARG A 1 100 ? -38.282 1.231 16.652 1.00 67.81 100 ARG A CA 1
ATOM 859 C C . ARG A 1 100 ? -36.969 0.554 16.278 1.00 67.81 100 ARG A C 1
ATOM 861 O O . ARG A 1 100 ? -36.962 -0.625 15.930 1.00 67.81 100 ARG A O 1
ATOM 868 N N . ALA A 1 101 ? -35.862 1.284 16.400 1.00 67.75 101 ALA A N 1
ATOM 869 C CA . ALA A 1 101 ? -34.531 0.737 16.171 1.00 67.75 101 ALA A CA 1
ATOM 870 C C . ALA A 1 101 ? -34.290 -0.470 17.093 1.00 67.75 101 ALA A C 1
ATOM 872 O O . ALA A 1 101 ? -34.268 -0.341 18.318 1.00 67.75 101 ALA A O 1
ATOM 873 N N . VAL A 1 102 ? -34.142 -1.654 16.498 1.00 67.62 102 VAL A N 1
ATOM 874 C CA . VAL A 1 102 ? -33.818 -2.876 17.236 1.00 67.62 102 VAL A CA 1
ATOM 875 C C . VAL A 1 102 ? -32.320 -2.853 17.553 1.00 67.62 102 VAL A C 1
ATOM 877 O O . VAL A 1 102 ? -31.522 -2.712 16.622 1.00 67.62 102 VAL A O 1
ATOM 880 N N . PRO A 1 103 ? -31.911 -3.006 18.827 1.00 60.56 103 PRO A N 1
ATOM 881 C CA . PRO A 1 103 ? -30.504 -3.119 19.186 1.00 60.56 103 PRO A CA 1
ATOM 882 C C . PRO A 1 103 ? -29.850 -4.274 18.426 1.00 60.56 103 PRO A C 1
ATOM 884 O O . PRO A 1 103 ? -30.302 -5.419 18.496 1.00 60.56 103 PRO A O 1
ATOM 887 N N . LYS A 1 104 ? -28.791 -3.971 17.677 1.00 63.28 104 LYS A N 1
ATOM 888 C CA . LYS A 1 104 ? -28.051 -4.966 16.898 1.00 63.28 104 LYS A CA 1
ATOM 889 C C . LYS A 1 104 ? -26.902 -5.537 17.743 1.00 63.28 104 LYS A C 1
ATOM 891 O O . LYS A 1 104 ? -26.321 -4.804 18.550 1.00 63.28 104 LYS A O 1
ATOM 896 N N . PRO A 1 105 ? -26.536 -6.821 17.561 1.00 60.56 105 PRO A N 1
ATOM 897 C CA . PRO A 1 105 ? -25.276 -7.343 18.077 1.00 60.56 105 PRO A CA 1
ATOM 898 C C . PRO A 1 105 ? -24.125 -6.446 17.622 1.00 60.56 105 PRO A C 1
ATOM 900 O O . PRO A 1 105 ? -24.112 -5.969 16.488 1.00 60.56 105 PRO A O 1
ATOM 903 N N . LYS A 1 106 ? -23.161 -6.204 18.507 1.00 61.44 106 LYS A N 1
ATOM 904 C CA . LYS A 1 106 ? -22.025 -5.336 18.202 1.00 61.44 106 LYS A CA 1
ATOM 905 C C . LYS A 1 106 ? -21.124 -5.993 17.144 1.00 61.44 106 LYS A C 1
ATOM 907 O O . LYS A 1 106 ? -20.499 -7.010 17.436 1.00 61.44 106 LYS A O 1
ATOM 912 N N . GLY A 1 107 ? -21.016 -5.370 15.968 1.00 64.25 107 GLY A N 1
ATOM 913 C CA . GLY A 1 107 ? -20.049 -5.704 14.912 1.00 64.25 107 GLY A CA 1
ATOM 914 C C . GLY A 1 107 ? -20.658 -6.292 13.631 1.00 64.25 107 GLY A C 1
ATOM 915 O O . GLY A 1 107 ? -21.728 -6.892 13.643 1.00 64.25 107 GLY A O 1
ATOM 916 N N . GLU A 1 108 ? -19.929 -6.153 12.524 1.00 70.75 108 GLU A N 1
ATOM 917 C CA . GLU A 1 108 ? -20.317 -6.590 11.167 1.00 70.75 108 GLU A CA 1
ATOM 918 C C . GLU A 1 108 ? -19.968 -8.070 10.892 1.00 70.75 108 GLU A C 1
ATOM 920 O O . GLU A 1 108 ? -20.028 -8.574 9.773 1.00 70.75 108 GLU A O 1
ATOM 925 N N . GLY A 1 109 ? -19.645 -8.821 11.946 1.00 77.06 109 GLY A N 1
ATOM 926 C CA . GLY A 1 109 ? -19.282 -10.230 11.870 1.00 77.06 109 GLY A CA 1
ATOM 927 C C . GLY A 1 109 ? -17.828 -10.457 11.465 1.00 77.06 109 GLY A C 1
ATOM 928 O O . GLY A 1 109 ? -16.919 -9.707 11.811 1.00 77.06 109 GLY A O 1
ATOM 929 N N . VAL A 1 110 ? -17.607 -11.578 10.788 1.00 81.69 110 VAL A N 1
ATOM 930 C CA . VAL A 1 110 ? -16.294 -12.058 10.353 1.00 81.69 110 VAL A CA 1
ATOM 931 C C . VAL A 1 110 ? -15.765 -11.195 9.211 1.00 81.69 110 VAL A C 1
ATOM 933 O O . VAL A 1 110 ? -16.410 -11.139 8.173 1.00 81.69 110 VAL A O 1
ATOM 936 N N . SER A 1 111 ? -14.580 -10.601 9.364 1.00 86.88 111 SER A N 1
ATOM 937 C CA . SER A 1 111 ? -13.931 -9.842 8.290 1.00 86.88 111 SER A CA 1
ATOM 938 C C . SER A 1 111 ? -12.908 -10.659 7.497 1.00 86.88 111 SER A C 1
ATOM 940 O O . SER A 1 111 ? -12.275 -11.590 8.020 1.00 86.88 111 SER A O 1
ATOM 942 N N . LEU A 1 112 ? -12.757 -10.288 6.228 1.00 90.69 112 LEU A N 1
ATOM 943 C CA . LEU A 1 112 ? -11.712 -10.709 5.307 1.00 90.69 112 LEU A CA 1
ATOM 944 C C . LEU A 1 112 ? -11.172 -9.460 4.609 1.00 90.69 112 LEU A C 1
ATOM 946 O O . LEU A 1 112 ? -11.883 -8.819 3.844 1.00 90.69 112 LEU A O 1
ATOM 950 N N . MET A 1 113 ? -9.918 -9.132 4.875 1.00 92.62 113 MET A N 1
ATOM 951 C CA . MET A 1 113 ? -9.202 -8.085 4.163 1.00 92.62 113 MET A CA 1
ATOM 952 C C . MET A 1 113 ? -8.533 -8.681 2.925 1.00 92.62 113 MET A C 1
ATOM 954 O O . MET A 1 113 ? -7.951 -9.767 2.987 1.00 92.62 113 MET A O 1
ATOM 958 N N . VAL A 1 114 ? -8.636 -7.973 1.810 1.00 94.56 114 VAL A N 1
ATOM 959 C CA . VAL A 1 114 ? -7.997 -8.291 0.538 1.00 94.56 114 VAL A CA 1
ATOM 960 C C . VAL A 1 114 ? -7.080 -7.131 0.191 1.00 94.56 114 VAL A C 1
ATOM 962 O O . VAL A 1 114 ? -7.548 -6.001 0.123 1.00 94.56 114 VAL A O 1
ATOM 965 N N . ALA A 1 115 ? -5.802 -7.419 -0.033 1.00 95.31 115 ALA A N 1
ATOM 966 C CA . ALA A 1 115 ? -4.830 -6.441 -0.513 1.00 95.31 115 ALA A CA 1
ATOM 967 C C . ALA A 1 115 ? -4.260 -6.914 -1.852 1.00 95.31 115 ALA A C 1
ATOM 969 O O . ALA A 1 115 ? -3.915 -8.097 -1.995 1.00 95.31 115 ALA A O 1
ATOM 970 N N . HIS A 1 116 ? -4.165 -6.021 -2.837 1.00 96.88 116 HIS A N 1
ATOM 971 C CA . HIS A 1 116 ? -3.645 -6.357 -4.163 1.00 96.88 116 HIS A CA 1
ATOM 972 C C . HIS A 1 116 ? -3.128 -5.122 -4.909 1.00 96.88 116 HIS A C 1
ATOM 974 O O . HIS A 1 116 ? -3.528 -4.002 -4.625 1.00 96.88 116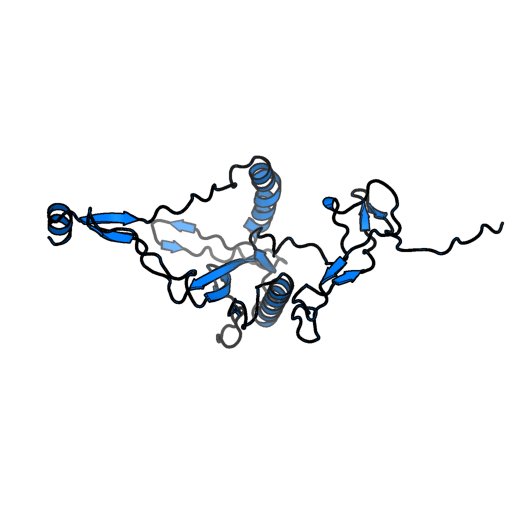 HIS A O 1
ATOM 980 N N . PHE A 1 117 ? -2.279 -5.367 -5.904 1.00 96.75 117 PHE A N 1
ATOM 981 C CA . PHE A 1 117 ? -1.855 -4.415 -6.926 1.00 96.75 117 PHE A CA 1
ATOM 982 C C . PHE A 1 117 ? -2.623 -4.594 -8.242 1.00 96.75 117 PHE A C 1
ATOM 984 O O . PHE A 1 117 ? -2.805 -5.735 -8.685 1.00 96.75 117 PHE A O 1
ATOM 991 N N . VAL A 1 118 ? -3.010 -3.497 -8.890 1.00 94.81 118 VAL A N 1
ATOM 992 C CA . VAL A 1 118 ? -3.709 -3.491 -10.182 1.00 94.81 118 VAL A CA 1
ATOM 993 C C . VAL A 1 118 ? -3.153 -2.423 -11.122 1.00 94.81 118 VAL A C 1
ATOM 995 O O . VAL A 1 118 ? -2.726 -1.351 -10.694 1.00 94.81 118 VAL A O 1
ATOM 998 N N . LEU A 1 119 ? -3.191 -2.712 -12.418 1.00 89.50 119 LEU A N 1
ATOM 999 C CA . LEU A 1 119 ? -2.909 -1.772 -13.495 1.00 89.50 119 LEU A CA 1
ATOM 1000 C C . LEU A 1 119 ? -3.856 -2.029 -14.670 1.00 89.50 119 LEU A C 1
ATOM 1002 O O . LEU A 1 119 ? -4.193 -3.172 -14.961 1.00 89.50 119 LEU A O 1
ATOM 1006 N N . ALA A 1 120 ? -4.257 -0.976 -15.379 1.00 80.62 120 ALA A N 1
ATOM 1007 C CA . ALA A 1 120 ? -5.179 -1.068 -16.513 1.00 80.62 120 ALA A CA 1
ATOM 1008 C C . ALA A 1 120 ? -4.707 -2.032 -17.622 1.00 80.62 120 ALA A C 1
ATOM 1010 O O . ALA A 1 120 ? -5.520 -2.758 -18.184 1.00 80.62 120 ALA A O 1
ATOM 1011 N N . ASP A 1 121 ? -3.403 -2.066 -17.911 1.00 76.38 121 ASP A N 1
ATOM 1012 C CA . ASP A 1 121 ? -2.820 -2.893 -18.978 1.00 76.38 121 ASP A CA 1
ATOM 1013 C C . ASP A 1 121 ? -2.782 -4.389 -18.659 1.00 76.38 121 ASP A C 1
ATOM 1015 O O . ASP A 1 121 ? -3.083 -5.226 -19.508 1.00 76.38 121 ASP A O 1
ATOM 1019 N N . TYR A 1 122 ? -2.347 -4.718 -17.444 1.00 83.50 122 TYR A N 1
ATOM 1020 C CA . TYR A 1 122 ? -2.032 -6.088 -17.035 1.00 83.50 122 TYR A CA 1
ATOM 1021 C C . TYR A 1 122 ? -3.105 -6.687 -16.115 1.00 83.50 122 TYR A C 1
ATOM 1023 O O . TYR A 1 122 ? -3.086 -7.882 -15.822 1.00 83.50 122 TYR A O 1
ATOM 1031 N N . GLY A 1 123 ? -4.057 -5.869 -15.664 1.00 91.75 123 GLY A N 1
ATOM 1032 C CA . GLY A 1 123 ? -5.021 -6.233 -14.640 1.00 91.75 123 GLY A CA 1
ATOM 1033 C C . GLY A 1 123 ? -4.346 -6.401 -13.282 1.00 91.75 123 GLY A C 1
ATOM 1034 O O . GLY A 1 123 ? -3.577 -5.552 -12.834 1.00 91.75 123 GLY A O 1
ATOM 1035 N N . TRP A 1 124 ? -4.670 -7.495 -12.601 1.00 95.44 124 TRP A N 1
ATOM 1036 C CA . TRP A 1 124 ? -4.106 -7.832 -11.296 1.00 95.44 124 TRP A CA 1
ATOM 1037 C C . TRP A 1 124 ? -2.651 -8.289 -11.417 1.00 95.44 124 TRP A C 1
ATOM 1039 O O . TRP A 1 124 ? -2.323 -9.058 -12.316 1.00 95.44 124 TRP A O 1
ATOM 1049 N N . LEU A 1 125 ? -1.791 -7.880 -10.480 1.00 96.25 125 LEU A N 1
ATOM 1050 C CA . LEU A 1 125 ? -0.394 -8.328 -10.436 1.00 96.25 125 LEU A CA 1
ATOM 1051 C C . LEU A 1 125 ? -0.277 -9.837 -10.167 1.00 96.25 125 LEU A C 1
ATOM 1053 O O . LEU A 1 125 ? -0.408 -10.312 -9.032 1.00 96.25 125 LEU A O 1
ATOM 1057 N N . GLN A 1 126 ? -0.016 -10.586 -11.229 1.00 95.44 126 GLN A N 1
ATOM 1058 C CA . GLN A 1 126 ? 0.154 -12.032 -11.208 1.00 95.44 126 GLN A CA 1
ATOM 1059 C C . GLN A 1 126 ? 1.040 -12.481 -12.373 1.00 95.44 126 GLN A C 1
ATOM 1061 O O . GLN A 1 126 ? 1.234 -11.746 -13.344 1.00 95.44 126 GLN A O 1
ATOM 1066 N N . SER A 1 127 ? 1.568 -13.697 -12.286 1.00 93.19 127 SER A N 1
ATOM 1067 C CA . SER A 1 127 ? 2.280 -14.338 -13.386 1.00 93.19 127 SER A CA 1
ATOM 1068 C C . SER A 1 127 ? 1.368 -14.544 -14.597 1.00 93.19 127 SER A C 1
ATOM 1070 O O . SER A 1 127 ? 0.144 -14.616 -14.480 1.00 93.19 127 SER A O 1
ATOM 1072 N N . LYS A 1 128 ? 1.961 -14.691 -15.787 1.00 86.75 128 LYS A N 1
ATOM 1073 C CA . LYS A 1 128 ? 1.207 -14.868 -17.046 1.00 86.75 128 LYS A CA 1
ATOM 1074 C C . LYS A 1 128 ? 0.302 -16.106 -17.052 1.00 86.75 128 LYS A C 1
ATOM 1076 O O . LYS A 1 128 ? -0.710 -16.120 -17.742 1.00 86.75 128 LYS A O 1
ATOM 1081 N N . ASP A 1 129 ? 0.670 -17.134 -16.294 1.00 89.19 129 ASP A N 1
ATOM 1082 C CA . ASP A 1 129 ? -0.107 -18.361 -16.097 1.00 89.19 129 ASP A CA 1
ATOM 1083 C C . ASP A 1 129 ? -1.074 -18.291 -14.896 1.00 89.19 129 ASP A C 1
ATOM 1085 O O . ASP A 1 129 ? -1.852 -19.219 -14.680 1.00 89.19 129 ASP A O 1
ATOM 1089 N N . GLY A 1 130 ? -1.040 -17.207 -14.112 1.00 88.88 130 GLY A N 1
ATOM 1090 C CA . GLY A 1 130 ? -1.848 -17.010 -12.907 1.00 88.88 130 GLY A CA 1
ATOM 1091 C C . GLY A 1 130 ? -1.450 -17.881 -11.709 1.00 88.88 130 GLY A C 1
ATOM 1092 O O . GLY A 1 130 ? -2.179 -17.906 -10.717 1.00 88.88 130 GLY A O 1
ATOM 1093 N N . ALA A 1 131 ? -0.330 -18.608 -11.780 1.00 91.12 131 ALA A N 1
ATOM 1094 C CA . ALA A 1 131 ? 0.144 -19.469 -10.697 1.00 91.12 131 ALA A CA 1
ATOM 1095 C C . ALA A 1 131 ? 0.688 -18.676 -9.495 1.00 91.12 131 ALA A C 1
ATOM 1097 O O . ALA A 1 131 ? 0.506 -19.084 -8.346 1.00 91.12 131 ALA A O 1
ATOM 1098 N N . GLU A 1 132 ? 1.332 -17.537 -9.749 1.00 94.44 132 GLU A N 1
ATOM 1099 C CA . GLU A 1 132 ? 1.871 -16.633 -8.735 1.00 94.44 132 GLU A CA 1
ATOM 1100 C C . GLU A 1 132 ? 1.052 -15.346 -8.729 1.00 94.44 132 GLU A C 1
ATOM 1102 O O . GLU A 1 132 ? 0.842 -14.725 -9.765 1.00 94.44 132 GLU A O 1
ATOM 1107 N N . THR A 1 133 ? 0.574 -14.932 -7.559 1.00 96.31 133 THR A N 1
ATOM 1108 C CA . THR A 1 133 ? -0.252 -13.732 -7.406 1.00 96.31 133 THR A CA 1
ATOM 1109 C C . THR A 1 133 ? 0.227 -12.922 -6.218 1.00 96.31 133 THR A C 1
ATOM 1111 O O . THR A 1 133 ? 0.543 -13.478 -5.165 1.00 96.31 133 THR A O 1
ATOM 1114 N N . ALA A 1 134 ? 0.226 -11.598 -6.366 1.00 96.31 134 ALA A N 1
ATOM 1115 C CA . ALA A 1 134 ? 0.481 -10.701 -5.251 1.00 96.31 134 ALA A CA 1
ATOM 1116 C C . ALA A 1 134 ? -0.727 -10.600 -4.300 1.00 96.31 134 ALA A C 1
ATOM 1118 O O . ALA A 1 134 ? -0.656 -9.877 -3.317 1.00 96.31 134 ALA A O 1
ATOM 1119 N N . ARG A 1 135 ? -1.858 -11.272 -4.554 1.00 96.69 135 ARG A N 1
ATOM 1120 C CA . ARG A 1 135 ? -3.055 -11.149 -3.712 1.00 96.69 135 ARG A CA 1
ATOM 1121 C C . ARG A 1 135 ? -2.827 -11.662 -2.292 1.00 96.69 135 ARG A C 1
ATOM 1123 O O . ARG A 1 135 ? -2.546 -12.843 -2.089 1.00 96.69 135 ARG A O 1
ATOM 1130 N N . ILE A 1 136 ? -3.137 -10.827 -1.305 1.00 95.19 136 ILE A N 1
ATOM 1131 C CA . ILE A 1 136 ? -3.185 -11.224 0.104 1.00 95.19 136 ILE A CA 1
ATOM 1132 C C . ILE A 1 136 ? -4.635 -11.354 0.564 1.00 95.19 136 ILE A C 1
ATOM 1134 O O . ILE A 1 136 ? -5.444 -10.448 0.384 1.00 95.19 136 ILE A O 1
ATOM 1138 N N . LEU A 1 137 ? -4.952 -12.490 1.191 1.00 93.56 137 LEU A N 1
ATOM 1139 C CA . LEU A 1 137 ? -6.216 -12.731 1.889 1.00 93.56 137 LEU A CA 1
ATOM 1140 C C . LEU A 1 137 ? -5.953 -12.797 3.394 1.00 93.56 137 LEU A C 1
ATOM 1142 O O . LEU A 1 137 ? -5.432 -13.789 3.907 1.00 93.56 137 LEU A O 1
ATOM 1146 N N . PHE A 1 138 ? -6.339 -11.752 4.117 1.00 91.56 138 PHE A N 1
ATOM 1147 C CA . PHE A 1 138 ? -6.049 -11.603 5.534 1.00 91.56 138 PHE A CA 1
ATOM 1148 C C . PHE A 1 138 ? -7.322 -11.685 6.384 1.00 91.56 138 PHE A C 1
ATOM 1150 O O . PHE A 1 138 ? -8.191 -10.814 6.364 1.00 91.56 138 PHE A O 1
ATOM 1157 N N . LYS A 1 139 ? -7.443 -12.748 7.186 1.00 88.31 139 LYS A N 1
ATOM 1158 C CA . LYS A 1 139 ? -8.552 -12.905 8.146 1.00 88.31 139 LYS A CA 1
ATOM 1159 C C . LYS A 1 139 ? -8.272 -12.094 9.411 1.00 88.31 139 LYS A C 1
ATOM 1161 O O . LYS A 1 139 ? -7.686 -12.610 10.368 1.00 88.31 139 LYS A O 1
ATOM 1166 N N . ALA A 1 140 ? -8.715 -10.843 9.414 1.00 81.81 140 ALA A N 1
ATOM 1167 C CA . ALA A 1 140 ? -8.557 -9.946 10.549 1.00 81.81 140 ALA A CA 1
ATOM 1168 C C . ALA A 1 140 ? -9.428 -10.363 11.753 1.00 81.81 140 ALA A C 1
ATOM 1170 O O . ALA A 1 140 ? -10.465 -11.027 11.614 1.00 81.81 140 ALA A O 1
ATOM 1171 N N . GLY A 1 141 ? -8.984 -9.974 12.952 1.00 74.19 141 GLY A N 1
ATOM 1172 C CA . GLY A 1 141 ? -9.760 -10.060 14.192 1.00 74.19 141 GLY A CA 1
ATOM 1173 C C . GLY A 1 141 ? -9.092 -10.822 15.343 1.00 74.19 141 GLY A C 1
ATOM 1174 O O . GLY A 1 141 ? -8.139 -11.588 15.176 1.00 74.19 141 GLY A O 1
ATOM 1175 N N . LYS A 1 142 ? -9.624 -10.607 16.553 1.00 65.94 142 LYS A N 1
ATOM 1176 C CA . LYS A 1 142 ? -9.186 -11.283 17.786 1.00 65.94 142 LYS A CA 1
ATOM 1177 C C . LYS A 1 142 ? -9.461 -12.791 17.683 1.00 65.94 142 LYS A C 1
ATOM 1179 O O . LYS A 1 142 ? -10.582 -13.186 17.383 1.00 65.94 142 LYS A O 1
ATOM 1184 N N . GLY A 1 143 ? -8.443 -13.619 17.939 1.00 68.25 143 GLY A N 1
ATOM 1185 C CA . GLY A 1 143 ? -8.520 -15.080 17.768 1.00 68.25 143 GLY A CA 1
ATOM 1186 C C . GLY A 1 143 ? -8.266 -15.571 16.334 1.00 68.25 143 GLY A C 1
ATOM 1187 O O . GLY A 1 143 ? -8.572 -16.718 16.023 1.00 68.25 143 GLY A O 1
ATOM 1188 N N . ARG A 1 144 ? -7.739 -14.704 15.458 1.00 79.94 144 ARG A N 1
ATOM 1189 C CA . ARG A 1 144 ? -7.348 -15.005 14.068 1.00 79.94 144 ARG A CA 1
ATOM 1190 C C . ARG A 1 144 ? -5.923 -14.511 13.802 1.00 79.94 144 ARG A C 1
ATOM 1192 O O . ARG A 1 144 ? -5.085 -14.619 14.688 1.00 79.94 144 ARG A O 1
ATOM 1199 N N . TYR A 1 145 ? -5.651 -13.935 12.628 1.00 79.12 145 TYR A N 1
ATOM 1200 C CA . TYR A 1 145 ? -4.337 -13.386 12.278 1.00 79.12 145 TYR A CA 1
ATOM 1201 C C . TYR A 1 145 ? -4.065 -11.999 12.883 1.00 79.12 145 TYR A C 1
ATOM 1203 O O . TYR A 1 145 ? -3.013 -11.416 12.648 1.00 79.12 145 TYR A O 1
ATOM 1211 N N . GLY A 1 146 ? -4.987 -11.466 13.692 1.00 84.75 146 GLY A N 1
ATOM 1212 C CA . GLY A 1 146 ? -4.809 -10.183 14.363 1.00 84.75 146 GLY A CA 1
ATOM 1213 C C . GLY A 1 146 ? -5.110 -9.002 13.443 1.00 84.75 146 GLY A C 1
ATOM 1214 O O . GLY A 1 146 ? -6.179 -8.959 12.831 1.00 84.75 146 GLY A O 1
ATOM 1215 N N . TYR A 1 147 ? -4.196 -8.034 13.407 1.00 82.81 147 TYR A N 1
ATOM 1216 C CA . TYR A 1 147 ? -4.304 -6.810 12.611 1.00 82.81 147 TYR A CA 1
ATOM 1217 C C . TYR A 1 147 ? -3.334 -6.855 11.434 1.00 82.81 147 TYR A C 1
ATOM 1219 O O . TYR A 1 147 ? -2.258 -7.444 11.543 1.00 82.81 147 TYR A O 1
ATOM 1227 N N . PHE A 1 148 ? -3.700 -6.211 10.328 1.00 85.56 148 PHE A N 1
ATOM 1228 C CA . PHE A 1 148 ? -2.759 -5.956 9.246 1.00 85.56 148 PHE A CA 1
ATOM 1229 C C . PHE A 1 148 ? -1.770 -4.875 9.705 1.00 85.56 148 PHE A C 1
ATOM 1231 O O . PHE A 1 148 ? -2.155 -3.929 10.387 1.00 85.56 148 PHE A O 1
ATOM 1238 N N . THR A 1 149 ? -0.477 -5.067 9.457 1.00 88.19 149 THR A N 1
ATOM 1239 C CA . THR A 1 149 ? 0.596 -4.273 10.077 1.00 88.19 149 THR A CA 1
ATOM 1240 C C . THR A 1 149 ? 1.582 -3.831 9.014 1.00 88.19 149 THR A C 1
ATOM 1242 O O . THR A 1 149 ? 1.659 -4.469 7.970 1.00 88.19 149 THR A O 1
ATOM 1245 N N . THR A 1 150 ? 2.416 -2.834 9.311 1.00 87.88 150 THR A N 1
ATOM 1246 C CA . THR A 1 150 ? 3.518 -2.408 8.430 1.00 87.88 150 THR A CA 1
ATOM 1247 C C . THR A 1 150 ? 4.408 -3.578 7.995 1.00 87.88 150 THR A C 1
ATOM 1249 O O . THR A 1 150 ? 4.813 -3.637 6.845 1.00 87.88 150 THR A O 1
ATOM 1252 N N . ASN A 1 151 ? 4.650 -4.575 8.855 1.00 88.81 151 ASN A N 1
ATOM 1253 C CA . ASN A 1 151 ? 5.424 -5.758 8.457 1.00 88.81 151 ASN A CA 1
ATOM 1254 C C . ASN A 1 151 ? 4.721 -6.575 7.362 1.00 88.81 151 ASN A C 1
ATOM 1256 O O . ASN A 1 151 ? 5.389 -7.134 6.500 1.00 88.81 151 ASN A O 1
ATOM 1260 N N . ASN A 1 152 ? 3.386 -6.636 7.396 1.00 91.31 152 ASN A N 1
ATOM 1261 C CA . ASN A 1 152 ? 2.607 -7.285 6.345 1.00 91.31 152 ASN A CA 1
ATOM 1262 C C . ASN A 1 152 ? 2.673 -6.477 5.040 1.00 91.31 152 ASN A C 1
ATOM 1264 O O . ASN A 1 152 ? 2.809 -7.090 3.991 1.00 91.31 152 ASN A O 1
ATOM 1268 N N . ILE A 1 153 ? 2.665 -5.138 5.108 1.00 92.25 153 ILE A N 1
ATOM 1269 C CA . ILE A 1 153 ? 2.869 -4.259 3.940 1.00 92.25 153 ILE A CA 1
ATOM 1270 C C . ILE A 1 153 ? 4.241 -4.489 3.314 1.00 92.25 153 ILE A C 1
ATOM 1272 O O . ILE A 1 153 ? 4.333 -4.712 2.114 1.00 92.25 153 ILE A O 1
ATOM 1276 N N . ILE A 1 154 ? 5.302 -4.499 4.124 1.00 92.38 154 ILE A N 1
ATOM 1277 C CA . ILE A 1 154 ? 6.670 -4.737 3.645 1.00 92.38 154 ILE A CA 1
ATOM 1278 C C . ILE A 1 154 ? 6.772 -6.120 2.993 1.00 92.38 154 ILE A C 1
ATOM 1280 O O . ILE A 1 154 ? 7.307 -6.249 1.897 1.00 92.38 154 ILE A O 1
ATOM 1284 N N . ALA A 1 155 ? 6.222 -7.157 3.632 1.00 93.75 155 ALA A N 1
ATOM 1285 C CA . ALA A 1 155 ? 6.205 -8.502 3.061 1.00 93.75 155 ALA A CA 1
ATOM 1286 C C . ALA A 1 155 ? 5.407 -8.567 1.747 1.00 93.75 155 ALA A C 1
ATOM 1288 O O . ALA A 1 155 ? 5.808 -9.266 0.820 1.00 93.75 155 ALA A O 1
ATOM 1289 N N . HIS A 1 156 ? 4.299 -7.829 1.655 1.00 95.50 156 HIS A N 1
ATOM 1290 C CA . HIS A 1 156 ? 3.473 -7.749 0.453 1.00 95.50 156 HIS A CA 1
ATOM 1291 C C . HIS A 1 156 ? 4.185 -7.012 -0.688 1.00 95.50 156 HIS A C 1
ATOM 1293 O O . HIS A 1 156 ? 4.162 -7.492 -1.818 1.00 95.50 156 HIS A O 1
ATOM 1299 N N . ALA A 1 157 ? 4.876 -5.910 -0.389 1.00 95.44 157 ALA A N 1
ATOM 1300 C CA . ALA A 1 157 ? 5.709 -5.192 -1.348 1.00 95.44 157 ALA A CA 1
ATOM 1301 C C . ALA A 1 157 ? 6.867 -6.066 -1.855 1.00 95.44 157 ALA A C 1
ATOM 1303 O O . ALA A 1 157 ? 7.099 -6.116 -3.056 1.00 95.44 157 ALA A O 1
ATOM 1304 N N . ASN A 1 158 ? 7.537 -6.815 -0.972 1.00 96.56 158 ASN A N 1
ATOM 1305 C CA . ASN A 1 158 ? 8.587 -7.760 -1.372 1.00 96.56 158 ASN A CA 1
ATOM 1306 C C . ASN A 1 158 ? 8.049 -8.851 -2.302 1.00 96.56 158 ASN A C 1
ATOM 1308 O O . ASN A 1 158 ? 8.621 -9.077 -3.358 1.00 96.56 158 ASN A O 1
ATOM 1312 N N . LEU A 1 159 ? 6.904 -9.456 -1.965 1.00 96.62 159 LEU A N 1
ATOM 1313 C CA . LEU A 1 159 ? 6.251 -10.435 -2.839 1.00 96.62 159 LEU A CA 1
ATOM 1314 C C . LEU A 1 159 ? 5.919 -9.841 -4.217 1.00 96.62 159 LEU A C 1
ATOM 1316 O O . LEU A 1 159 ? 6.071 -10.514 -5.234 1.00 96.62 159 LEU A O 1
ATOM 1320 N N . ALA A 1 160 ? 5.445 -8.593 -4.260 1.00 96.50 160 ALA A N 1
ATOM 1321 C CA . ALA A 1 160 ? 5.179 -7.905 -5.516 1.00 96.50 160 ALA A CA 1
ATOM 1322 C C . ALA A 1 160 ? 6.467 -7.698 -6.326 1.00 96.50 160 ALA A C 1
ATOM 1324 O O . ALA A 1 160 ? 6.475 -8.008 -7.514 1.00 96.50 160 ALA A O 1
ATOM 1325 N N . MET A 1 161 ? 7.553 -7.248 -5.689 1.00 96.38 161 MET A N 1
ATOM 1326 C CA . MET A 1 161 ? 8.861 -7.087 -6.334 1.00 96.38 161 MET A CA 1
ATOM 1327 C C . MET A 1 161 ? 9.395 -8.417 -6.883 1.00 96.38 161 MET A C 1
ATOM 1329 O O . MET A 1 161 ? 9.775 -8.461 -8.048 1.00 96.38 161 MET A O 1
ATOM 1333 N N . ASP A 1 162 ? 9.305 -9.513 -6.122 1.00 96.62 162 ASP A N 1
ATOM 1334 C CA . ASP A 1 162 ? 9.726 -10.849 -6.570 1.00 96.62 162 ASP A CA 1
ATOM 1335 C C . ASP A 1 162 ? 8.972 -11.296 -7.841 1.00 96.62 162 ASP A C 1
ATOM 1337 O O . ASP A 1 162 ? 9.558 -11.857 -8.771 1.00 96.62 162 ASP A O 1
ATOM 1341 N N . ILE A 1 163 ? 7.658 -11.038 -7.908 1.00 95.62 163 ILE A N 1
ATOM 1342 C CA . ILE A 1 163 ? 6.834 -11.352 -9.089 1.00 95.62 163 ILE A CA 1
ATOM 1343 C C . ILE A 1 163 ? 7.236 -10.474 -10.278 1.00 95.62 163 ILE A C 1
ATOM 1345 O O . ILE A 1 163 ? 7.317 -10.967 -11.405 1.00 95.62 163 ILE A O 1
ATOM 1349 N N . LEU A 1 164 ? 7.477 -9.185 -10.044 1.00 94.81 164 LEU A N 1
ATOM 1350 C CA . LEU A 1 164 ? 7.842 -8.225 -11.083 1.00 94.81 164 LEU A CA 1
ATOM 1351 C C . LEU A 1 164 ? 9.205 -8.545 -11.700 1.00 94.81 164 LEU A C 1
ATOM 1353 O O . LEU A 1 164 ? 9.294 -8.698 -12.917 1.00 94.81 164 LEU A O 1
ATOM 1357 N N . GLU A 1 165 ? 10.227 -8.772 -10.874 1.00 94.19 165 GLU A N 1
ATOM 1358 C CA . GLU A 1 165 ? 11.569 -9.159 -11.327 1.00 94.19 165 GLU A CA 1
ATOM 1359 C C . GLU A 1 165 ? 11.549 -10.455 -12.144 1.00 94.19 165 GLU A C 1
ATOM 1361 O O . GLU A 1 165 ? 12.278 -10.602 -13.126 1.00 94.19 165 GLU A O 1
ATOM 1366 N N . LYS A 1 166 ? 10.690 -11.406 -11.764 1.00 94.94 166 LYS A N 1
ATOM 1367 C CA . LYS A 1 166 ? 10.605 -12.708 -12.426 1.00 94.94 166 LYS A CA 1
ATOM 1368 C C . LYS A 1 166 ? 9.820 -12.680 -13.737 1.00 94.94 166 LYS A C 1
ATOM 1370 O O . LYS A 1 166 ? 10.227 -13.332 -14.700 1.00 94.94 166 LYS A O 1
ATOM 1375 N N . HIS A 1 167 ? 8.673 -12.001 -13.774 1.00 92.50 167 HIS A N 1
ATOM 1376 C CA . HIS A 1 167 ? 7.713 -12.111 -14.886 1.00 92.50 167 HIS A CA 1
ATOM 1377 C C . HIS A 1 167 ? 7.686 -10.893 -15.811 1.00 92.50 167 HIS A C 1
ATOM 1379 O O . HIS A 1 167 ? 7.233 -11.022 -16.954 1.00 92.50 167 HIS A O 1
ATOM 1385 N N . PHE A 1 168 ? 8.187 -9.744 -15.353 1.00 90.19 168 PHE A N 1
ATOM 1386 C CA . PHE A 1 168 ? 8.160 -8.470 -16.075 1.00 90.19 168 PHE A CA 1
ATOM 1387 C C . PHE A 1 168 ? 9.521 -7.730 -16.070 1.00 90.19 168 PHE A C 1
ATOM 1389 O O . PHE A 1 168 ? 9.543 -6.512 -15.951 1.00 90.19 168 PHE A O 1
ATOM 1396 N N . PRO A 1 169 ? 10.672 -8.406 -16.282 1.00 90.56 169 PRO A N 1
ATOM 1397 C CA . PRO A 1 169 ? 12.006 -7.818 -16.072 1.00 90.56 169 PRO A CA 1
ATOM 1398 C C . PRO A 1 169 ? 12.393 -6.678 -17.030 1.00 90.56 169 PRO A C 1
ATOM 1400 O O . PRO A 1 169 ? 13.423 -6.040 -16.834 1.00 90.56 169 PRO A O 1
ATOM 1403 N N . ASN A 1 170 ? 11.623 -6.460 -18.098 1.00 88.94 170 ASN A N 1
ATOM 1404 C CA . ASN A 1 170 ? 11.929 -5.471 -19.137 1.00 88.94 170 ASN A CA 1
ATOM 1405 C C . ASN A 1 170 ? 11.226 -4.122 -18.910 1.00 88.94 170 ASN A C 1
ATOM 1407 O O . ASN A 1 170 ? 11.425 -3.196 -19.694 1.00 88.94 170 ASN A O 1
ATOM 1411 N N . ASP A 1 171 ? 10.391 -4.025 -17.877 1.00 88.38 171 ASP A N 1
ATOM 1412 C CA . ASP A 1 171 ? 9.645 -2.824 -17.525 1.00 88.38 171 ASP A CA 1
ATOM 1413 C C . ASP A 1 171 ? 10.244 -2.209 -16.244 1.00 88.38 171 ASP A C 1
ATOM 1415 O O . ASP A 1 171 ? 10.658 -2.913 -15.325 1.00 88.38 171 ASP A O 1
ATOM 1419 N N . ASP A 1 172 ? 10.258 -0.881 -16.157 1.00 90.75 172 ASP A N 1
ATOM 1420 C CA . ASP A 1 172 ? 10.504 -0.165 -14.906 1.00 90.75 172 ASP A CA 1
ATOM 1421 C C . ASP A 1 172 ? 9.193 -0.089 -14.120 1.00 90.75 172 ASP A C 1
ATOM 1423 O O . ASP A 1 172 ? 8.163 0.349 -14.637 1.00 90.75 172 ASP A O 1
ATOM 1427 N N . HIS A 1 173 ? 9.213 -0.469 -12.845 1.00 92.62 173 HIS A N 1
ATOM 1428 C CA . HIS A 1 173 ? 7.994 -0.567 -12.047 1.00 92.62 173 HIS A CA 1
ATOM 1429 C C . HIS A 1 173 ? 7.891 0.524 -10.985 1.00 92.62 173 HIS A C 1
ATOM 1431 O O . HIS A 1 173 ? 8.825 0.768 -10.225 1.00 92.62 173 HIS A O 1
ATOM 1437 N N . ILE A 1 174 ? 6.710 1.133 -10.886 1.00 93.44 174 ILE A N 1
ATOM 1438 C CA . ILE A 1 174 ? 6.347 2.051 -9.805 1.00 93.44 174 ILE A CA 1
ATOM 1439 C C . ILE A 1 174 ? 5.210 1.414 -9.012 1.00 93.44 174 ILE A C 1
ATOM 1441 O O . ILE A 1 174 ? 4.172 1.084 -9.581 1.00 93.44 174 ILE A O 1
ATOM 1445 N N . LEU A 1 175 ? 5.393 1.254 -7.702 1.00 95.00 175 LEU A N 1
ATOM 1446 C CA . LEU A 1 175 ? 4.333 0.831 -6.787 1.00 95.00 175 LEU A CA 1
ATOM 1447 C C . LEU A 1 175 ? 3.746 2.069 -6.104 1.00 95.00 175 LEU A C 1
ATOM 1449 O O . LEU A 1 175 ? 4.476 2.824 -5.463 1.00 95.00 175 LEU A O 1
ATOM 1453 N N . VAL A 1 176 ? 2.439 2.276 -6.241 1.00 93.88 176 VAL A N 1
ATOM 1454 C CA . VAL A 1 176 ? 1.714 3.401 -5.641 1.00 93.88 176 VAL A CA 1
ATOM 1455 C C . VAL A 1 176 ? 0.868 2.887 -4.489 1.00 93.88 176 VAL A C 1
ATOM 1457 O O . VAL A 1 176 ? 0.044 1.996 -4.680 1.00 93.88 176 VAL A O 1
ATOM 1460 N N . PHE A 1 177 ? 1.070 3.482 -3.319 1.00 93.00 177 PHE A N 1
ATOM 1461 C CA . PHE A 1 177 ? 0.306 3.233 -2.101 1.00 93.00 177 PHE A CA 1
ATOM 1462 C C . PHE A 1 177 ? -0.444 4.503 -1.706 1.00 93.00 177 PHE A C 1
ATOM 1464 O O . PHE A 1 177 ? -0.061 5.605 -2.111 1.00 93.00 177 PHE A O 1
ATOM 1471 N N . ASP A 1 178 ? -1.486 4.352 -0.896 1.00 90.75 178 ASP A N 1
ATOM 1472 C CA . ASP A 1 178 ? -2.088 5.490 -0.219 1.00 90.75 178 ASP A CA 1
ATOM 1473 C C . ASP A 1 178 ? -1.218 5.958 0.970 1.00 90.75 178 ASP A C 1
ATOM 1475 O O . ASP A 1 178 ? -0.172 5.387 1.301 1.00 90.75 178 ASP A O 1
ATOM 1479 N N . ASN A 1 179 ? -1.655 7.032 1.627 1.00 85.88 179 ASN A N 1
ATOM 1480 C CA . ASN A 1 179 ? -0.967 7.591 2.790 1.00 85.88 179 ASN A CA 1
ATOM 1481 C C . ASN A 1 179 ? -1.499 7.033 4.121 1.00 85.88 179 ASN A C 1
ATOM 1483 O O . ASN A 1 179 ? -1.369 7.697 5.158 1.00 85.88 179 ASN A O 1
ATOM 1487 N N . ALA A 1 180 ? -2.116 5.844 4.145 1.00 85.38 180 ALA A N 1
ATOM 1488 C CA . ALA A 1 180 ? -2.580 5.277 5.401 1.00 85.38 180 ALA A CA 1
ATOM 1489 C C . ALA A 1 180 ? -1.404 5.101 6.372 1.00 85.38 180 ALA A C 1
ATOM 1491 O O . ALA A 1 180 ? -0.279 4.752 6.009 1.00 85.38 180 ALA A O 1
ATOM 1492 N N . THR A 1 181 ? -1.668 5.344 7.658 1.00 83.19 181 THR A N 1
ATOM 1493 C CA . THR A 1 181 ? -0.632 5.372 8.712 1.00 83.19 181 THR A CA 1
ATOM 1494 C C . THR A 1 181 ? 0.240 4.112 8.780 1.00 83.19 181 THR A C 1
ATOM 1496 O O . THR A 1 181 ? 1.372 4.166 9.258 1.00 83.19 181 THR A O 1
ATOM 1499 N N . THR A 1 182 ? -0.257 2.974 8.292 1.00 84.56 182 THR A N 1
ATOM 1500 C CA . THR A 1 182 ? 0.488 1.717 8.180 1.00 84.56 182 THR A CA 1
ATOM 1501 C C . THR A 1 182 ? 1.585 1.737 7.118 1.00 84.56 182 THR A C 1
ATOM 1503 O O . THR A 1 182 ? 2.590 1.056 7.337 1.00 84.56 182 THR A O 1
ATOM 1506 N N . HIS A 1 183 ? 1.433 2.510 6.036 1.00 85.69 183 HIS A N 1
ATOM 1507 C CA . HIS A 1 183 ? 2.432 2.681 4.969 1.00 85.69 183 HIS A CA 1
ATOM 1508 C C . HIS A 1 183 ? 3.505 3.710 5.338 1.00 85.69 183 HIS A C 1
ATOM 1510 O O . HIS A 1 183 ? 4.659 3.555 4.955 1.00 85.69 183 HIS A O 1
ATOM 1516 N N . VAL A 1 184 ? 3.156 4.717 6.147 1.00 84.00 184 VAL A N 1
ATOM 1517 C CA . VAL A 1 184 ? 4.059 5.828 6.527 1.00 84.00 184 VAL A CA 1
ATOM 1518 C C . VAL A 1 184 ? 4.780 5.575 7.862 1.00 84.00 184 VAL A C 1
ATOM 1520 O O . VAL A 1 184 ? 5.376 6.470 8.462 1.00 84.00 184 VAL A O 1
ATOM 1523 N N . LYS A 1 185 ? 4.715 4.350 8.391 1.00 83.50 185 LYS A N 1
ATOM 1524 C CA . LYS A 1 185 ? 5.293 4.043 9.699 1.00 83.50 185 LYS A CA 1
ATOM 1525 C C . LYS A 1 185 ? 6.825 4.034 9.630 1.00 83.50 185 LYS A C 1
ATOM 1527 O O . LYS A 1 185 ? 7.417 3.200 8.950 1.00 83.50 185 LYS A O 1
ATOM 1532 N N . CYS A 1 186 ? 7.462 4.886 10.431 1.00 80.69 186 CYS A N 1
ATOM 1533 C CA . CYS A 1 186 ? 8.906 4.830 10.641 1.00 80.69 186 CYS A CA 1
ATOM 1534 C C . CYS A 1 186 ? 9.350 3.507 11.306 1.00 80.69 186 CYS A C 1
ATOM 1536 O O . CYS A 1 186 ? 8.561 2.870 12.019 1.00 80.69 186 CYS A O 1
ATOM 1538 N N . PRO A 1 187 ? 10.626 3.111 11.130 1.00 80.38 187 PRO A N 1
ATOM 1539 C CA . PRO A 1 187 ? 11.226 2.001 11.863 1.00 80.38 187 PRO A CA 1
ATOM 1540 C C . PRO A 1 187 ? 11.013 2.098 13.378 1.00 80.38 187 PRO A C 1
ATOM 1542 O O . PRO A 1 187 ? 10.943 3.186 13.948 1.00 80.38 187 PRO A O 1
ATOM 1545 N N . ASP A 1 188 ? 10.926 0.944 14.041 1.00 81.06 188 ASP A N 1
ATOM 1546 C CA . ASP A 1 188 ? 10.655 0.849 15.484 1.00 81.06 188 ASP A CA 1
ATOM 1547 C C . ASP A 1 188 ? 11.758 1.491 16.361 1.00 81.06 188 ASP A C 1
ATOM 1549 O O . ASP A 1 188 ? 11.525 1.808 17.529 1.00 81.06 188 ASP A O 1
ATOM 1553 N N . ASP A 1 189 ? 12.955 1.680 15.809 1.00 79.88 189 ASP A N 1
ATOM 1554 C CA . ASP A 1 189 ? 14.117 2.327 16.421 1.00 79.88 189 ASP A CA 1
ATOM 1555 C C . ASP A 1 189 ? 14.339 3.772 15.940 1.00 79.88 189 ASP A C 1
ATOM 1557 O O . ASP A 1 189 ? 15.297 4.422 16.370 1.00 79.88 189 ASP A O 1
ATOM 1561 N N . ALA A 1 190 ? 13.461 4.303 15.085 1.00 79.50 190 ALA A N 1
ATOM 1562 C CA . ALA A 1 190 ? 13.553 5.677 14.620 1.00 79.50 190 ALA A CA 1
ATOM 1563 C C . ALA A 1 190 ? 13.152 6.667 15.733 1.00 79.50 190 ALA A C 1
ATOM 1565 O O . ALA A 1 190 ? 12.203 6.423 16.485 1.00 79.50 190 ALA A O 1
ATOM 1566 N N . PRO A 1 191 ? 13.835 7.818 15.849 1.00 74.12 191 PRO A N 1
ATOM 1567 C CA . PRO A 1 191 ? 13.449 8.846 16.803 1.00 74.12 191 PRO A CA 1
ATOM 1568 C C . PRO A 1 191 ? 12.133 9.511 16.394 1.00 74.12 191 PRO A C 1
ATOM 1570 O O . PRO A 1 191 ? 12.034 10.151 15.349 1.00 74.12 191 PRO A O 1
ATOM 1573 N N . ALA A 1 192 ? 11.126 9.407 17.256 1.00 75.69 192 ALA A N 1
ATOM 1574 C CA . ALA A 1 192 ? 9.866 10.111 17.091 1.00 75.69 192 ALA A CA 1
ATOM 1575 C C . ALA A 1 192 ? 9.928 11.474 17.791 1.00 75.69 192 ALA A C 1
ATOM 1577 O O . ALA A 1 192 ? 10.025 11.541 19.016 1.00 75.69 192 ALA A O 1
ATOM 1578 N N . ALA A 1 193 ? 9.847 12.566 17.025 1.00 75.19 193 ALA A N 1
ATOM 1579 C CA . ALA A 1 193 ? 9.991 13.928 17.552 1.00 75.19 193 ALA A CA 1
ATOM 1580 C C . ALA A 1 193 ? 9.002 14.249 18.689 1.00 75.19 193 ALA A C 1
ATOM 1582 O O . ALA A 1 193 ? 9.363 14.929 19.646 1.00 75.19 193 ALA A O 1
ATOM 1583 N N . HIS A 1 194 ? 7.776 13.719 18.620 1.00 74.50 194 HIS A N 1
ATOM 1584 C CA . HIS A 1 194 ? 6.760 13.903 19.661 1.00 74.50 194 HIS A CA 1
ATOM 1585 C C . HIS A 1 194 ? 7.109 13.205 20.984 1.00 74.50 194 HIS A C 1
ATOM 1587 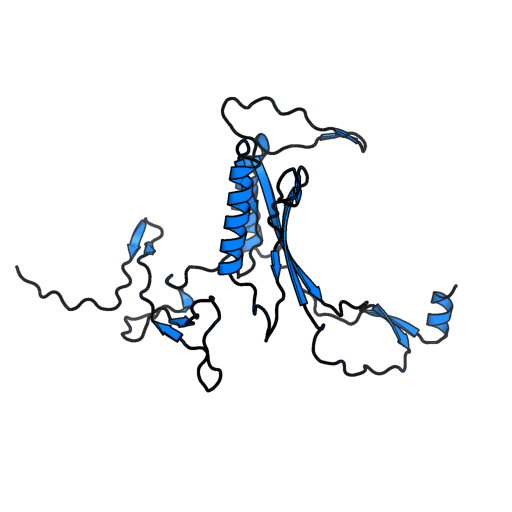O O . HIS A 1 194 ? 6.687 13.661 22.045 1.00 74.50 194 HIS A O 1
ATOM 1593 N N . ASP A 1 195 ? 7.899 12.132 20.928 1.00 72.88 195 ASP A N 1
ATOM 1594 C CA . ASP A 1 195 ? 8.347 11.389 22.103 1.00 72.88 195 ASP A CA 1
ATOM 1595 C C . ASP A 1 195 ? 9.660 11.936 22.667 1.00 72.88 195 ASP A C 1
ATOM 1597 O O . ASP A 1 195 ? 10.066 11.537 23.759 1.00 72.88 195 ASP A O 1
ATOM 1601 N N . MET A 1 196 ? 10.348 12.838 21.957 1.00 76.06 196 MET A N 1
ATOM 1602 C CA . MET A 1 196 ? 11.635 13.382 22.389 1.00 76.06 196 MET A CA 1
ATOM 1603 C C . MET A 1 196 ? 11.498 14.273 23.627 1.00 76.06 196 MET A C 1
ATOM 1605 O O . MET A 1 196 ? 10.683 15.193 23.701 1.00 76.06 196 MET A O 1
ATOM 1609 N N . THR A 1 197 ? 12.365 14.046 24.615 1.00 75.19 197 THR A N 1
ATOM 1610 C CA . THR A 1 197 ? 12.457 14.903 25.799 1.00 75.19 197 THR A CA 1
ATOM 1611 C C . THR A 1 197 ? 13.233 16.180 25.492 1.00 75.19 197 THR A C 1
ATOM 1613 O O . THR A 1 197 ? 14.325 16.117 24.935 1.00 75.19 197 THR A O 1
ATOM 1616 N N . LYS A 1 198 ? 12.739 17.337 25.956 1.00 73.69 198 LYS A N 1
ATOM 1617 C CA . LYS A 1 198 ? 13.435 18.635 25.815 1.00 73.69 198 LYS A CA 1
ATOM 1618 C C . LYS A 1 198 ? 14.842 18.654 26.433 1.00 73.69 198 LYS A C 1
ATOM 1620 O O . LYS A 1 198 ? 15.692 19.403 25.975 1.00 73.69 198 LYS A O 1
ATOM 1625 N N . ASN A 1 199 ? 15.074 17.846 27.470 1.00 75.06 199 ASN A N 1
ATOM 1626 C CA . ASN A 1 199 ? 16.348 17.744 28.185 1.00 75.06 199 ASN A CA 1
ATOM 1627 C C . ASN A 1 199 ? 16.838 16.288 28.216 1.00 75.06 199 ASN A C 1
ATOM 1629 O O . ASN A 1 199 ? 16.003 15.382 28.166 1.00 75.06 199 ASN A O 1
ATOM 1633 N N . PRO A 1 200 ? 18.154 16.038 28.374 1.00 71.88 200 PRO A N 1
ATOM 1634 C CA . PRO A 1 200 ? 18.689 14.687 28.501 1.00 71.88 200 PRO A CA 1
ATOM 1635 C C . PRO A 1 200 ? 18.020 13.921 29.647 1.00 71.88 200 PRO A C 1
ATOM 1637 O O . PRO A 1 200 ? 18.056 14.347 30.803 1.00 71.88 200 PRO A O 1
ATOM 1640 N N . SER A 1 201 ? 17.433 12.769 29.334 1.00 70.12 201 SER A N 1
ATOM 1641 C CA . SER A 1 201 ? 16.770 11.908 30.309 1.00 70.12 201 SER A CA 1
ATOM 1642 C C . SER A 1 201 ? 17.383 10.514 30.300 1.00 70.12 201 SER A C 1
ATOM 1644 O O . SER A 1 201 ? 17.519 9.882 29.257 1.00 70.12 201 SER A O 1
ATOM 1646 N N . LYS A 1 202 ? 17.711 9.998 31.489 1.00 69.50 202 LYS A N 1
ATOM 1647 C CA . LYS A 1 202 ? 18.228 8.628 31.661 1.00 69.50 202 LYS A CA 1
ATOM 1648 C C . LYS A 1 202 ? 17.166 7.555 31.411 1.00 69.50 202 LYS A C 1
ATOM 1650 O O . LYS A 1 202 ? 17.502 6.387 31.242 1.00 69.50 202 LYS A O 1
ATOM 1655 N N . THR A 1 203 ? 15.888 7.926 31.450 1.00 69.88 203 THR A N 1
ATOM 1656 C CA . THR A 1 203 ? 14.763 6.997 31.295 1.00 69.88 203 THR A CA 1
ATOM 1657 C C . THR A 1 203 ? 14.186 6.993 29.885 1.00 69.88 203 THR A C 1
ATOM 1659 O O . THR A 1 203 ? 13.381 6.108 29.588 1.00 69.88 203 THR A O 1
ATOM 1662 N N . TRP A 1 204 ? 14.608 7.925 29.032 1.00 70.88 204 TRP A N 1
ATOM 1663 C CA . TRP A 1 204 ? 14.126 8.071 27.665 1.00 70.88 204 TRP A CA 1
ATOM 1664 C C . TRP A 1 204 ? 14.752 7.047 26.704 1.00 70.88 204 TRP A C 1
ATOM 1666 O O . TRP A 1 204 ? 15.882 6.605 26.907 1.00 70.88 204 TRP A O 1
ATOM 1676 N N . GLY A 1 205 ? 13.987 6.639 25.691 1.00 70.94 205 GLY A N 1
ATOM 1677 C CA . GLY A 1 205 ? 14.374 5.670 24.664 1.00 70.94 205 GLY A CA 1
ATOM 1678 C C . GLY A 1 205 ? 13.148 5.090 23.956 1.00 70.94 205 GLY A C 1
ATOM 1679 O O . GLY A 1 205 ? 12.044 5.148 24.501 1.00 70.94 205 GLY A O 1
ATOM 1680 N N . ALA A 1 206 ? 13.340 4.520 22.765 1.00 72.31 206 ALA A N 1
ATOM 1681 C CA . ALA A 1 206 ? 12.263 3.856 22.036 1.00 72.31 206 ALA A CA 1
ATOM 1682 C C . ALA A 1 206 ? 11.804 2.600 22.784 1.00 72.31 206 ALA A C 1
ATOM 1684 O O . ALA A 1 206 ? 12.611 1.775 23.224 1.00 72.31 206 ALA A O 1
ATOM 1685 N N . VAL A 1 207 ? 10.490 2.465 22.952 1.00 77.56 207 VAL A N 1
ATOM 1686 C CA . VAL A 1 207 ? 9.869 1.326 23.625 1.00 77.56 207 VAL A CA 1
ATOM 1687 C C . VAL A 1 207 ? 9.039 0.560 22.610 1.00 77.56 207 VAL A C 1
ATOM 1689 O O . VAL A 1 207 ? 7.990 1.026 22.172 1.00 77.56 207 VAL A O 1
ATOM 1692 N N . VAL A 1 208 ? 9.476 -0.650 22.289 1.00 76.50 208 VAL A N 1
ATOM 1693 C CA . VAL A 1 208 ? 8.817 -1.512 21.307 1.00 76.50 208 VAL A CA 1
ATOM 1694 C C . VAL A 1 208 ? 8.040 -2.609 22.004 1.00 76.50 208 VAL A C 1
ATOM 1696 O O . VAL A 1 208 ? 8.387 -3.060 23.098 1.00 76.50 208 VAL A O 1
ATOM 1699 N N . THR A 1 209 ? 6.966 -3.050 21.364 1.00 81.25 209 THR A N 1
ATOM 1700 C CA . THR A 1 209 ? 6.188 -4.184 21.859 1.00 81.25 209 THR A CA 1
ATOM 1701 C C . THR A 1 209 ? 6.891 -5.481 21.473 1.00 81.25 209 THR A C 1
ATOM 1703 O O . THR A 1 209 ? 7.228 -5.675 20.307 1.00 81.25 209 THR A O 1
ATOM 1706 N N . ILE A 1 210 ? 7.103 -6.367 22.444 1.00 78.44 210 ILE A N 1
ATOM 1707 C CA . ILE A 1 210 ? 7.752 -7.658 22.218 1.00 78.44 210 ILE A CA 1
ATOM 1708 C C . ILE A 1 210 ? 6.821 -8.531 21.372 1.00 78.44 210 ILE A C 1
ATOM 1710 O O . ILE A 1 210 ? 5.632 -8.672 21.672 1.00 78.44 210 ILE A O 1
ATOM 1714 N N . LYS A 1 211 ? 7.376 -9.113 20.310 1.00 78.44 211 LYS A N 1
ATOM 1715 C CA . LYS A 1 211 ? 6.708 -10.091 19.450 1.00 78.44 211 LYS A CA 1
ATOM 1716 C C . LYS A 1 211 ? 7.346 -11.464 19.666 1.00 78.44 211 LYS A C 1
ATOM 1718 O O . LYS A 1 211 ? 8.540 -11.546 19.945 1.00 78.44 211 LYS A O 1
ATOM 1723 N N . ASP A 1 212 ? 6.552 -12.523 19.563 1.00 73.56 212 ASP A N 1
ATOM 1724 C CA . ASP A 1 212 ? 7.040 -13.900 19.601 1.00 73.56 212 ASP A CA 1
ATOM 1725 C C . ASP A 1 212 ? 7.760 -14.284 18.293 1.00 73.56 212 ASP A C 1
ATOM 1727 O O . ASP A 1 212 ? 7.840 -13.501 17.342 1.00 73.56 212 ASP A O 1
ATOM 1731 N N . THR A 1 213 ? 8.267 -15.517 18.218 1.00 68.38 213 THR A N 1
ATOM 1732 C CA . THR A 1 213 ? 8.946 -16.051 17.021 1.00 68.38 213 THR A CA 1
ATOM 1733 C C . THR A 1 213 ? 8.050 -16.134 15.781 1.00 68.38 213 THR A C 1
ATOM 1735 O O . THR A 1 213 ? 8.550 -16.351 14.683 1.00 68.38 213 THR A O 1
ATOM 1738 N N . ARG A 1 214 ? 6.733 -15.953 15.933 1.00 57.97 214 ARG A N 1
ATOM 1739 C CA . ARG A 1 214 ? 5.735 -15.935 14.858 1.00 57.97 214 ARG A CA 1
ATOM 1740 C C . ARG A 1 214 ? 5.257 -14.513 14.538 1.00 57.97 214 ARG A C 1
ATOM 1742 O O . ARG A 1 214 ? 4.303 -14.351 13.783 1.00 57.97 214 ARG A O 1
ATOM 1749 N N . GLY A 1 215 ? 5.882 -13.485 15.118 1.00 63.53 215 GLY A N 1
ATOM 1750 C CA . GLY A 1 215 ? 5.530 -12.078 14.917 1.00 63.53 215 GLY A CA 1
ATOM 1751 C C . GLY A 1 215 ? 4.281 -11.617 15.679 1.00 63.53 215 GLY A C 1
ATOM 1752 O O . GLY A 1 215 ? 3.870 -10.464 15.530 1.00 63.53 215 GLY A O 1
ATOM 1753 N N . SER A 1 216 ? 3.686 -12.475 16.511 1.00 67.94 216 SER A N 1
ATOM 1754 C CA . SER A 1 216 ? 2.509 -12.141 17.310 1.00 67.94 216 SER A CA 1
ATOM 1755 C C . SER A 1 216 ? 2.905 -11.376 18.565 1.00 67.94 216 SER A C 1
ATOM 1757 O O . SER A 1 216 ? 3.874 -11.694 19.248 1.00 67.94 216 SER A O 1
ATOM 1759 N N . VAL A 1 217 ? 2.135 -10.341 18.882 1.00 78.88 217 VAL A N 1
ATOM 1760 C CA . VAL A 1 217 ? 2.389 -9.468 20.029 1.00 78.88 217 VAL A CA 1
ATOM 1761 C C . VAL A 1 217 ? 2.223 -10.229 21.351 1.00 78.88 217 VAL A C 1
ATOM 1763 O O . VAL A 1 217 ? 1.145 -10.756 21.636 1.00 78.88 217 VAL A O 1
ATOM 1766 N N . MET A 1 218 ? 3.266 -10.226 22.183 1.00 76.94 218 MET A N 1
ATOM 1767 C CA . MET A 1 218 ? 3.270 -10.889 23.486 1.00 76.94 218 MET A CA 1
ATOM 1768 C C . MET A 1 218 ? 2.563 -10.049 24.552 1.00 76.94 218 MET A C 1
ATOM 1770 O O . MET A 1 218 ? 2.677 -8.819 24.602 1.00 76.94 218 MET A O 1
ATOM 1774 N N . ARG A 1 219 ? 1.832 -10.733 25.432 1.00 82.12 219 ARG A N 1
ATOM 1775 C CA . ARG A 1 219 ? 1.102 -10.138 26.554 1.00 82.12 219 ARG A CA 1
ATOM 1776 C C . ARG A 1 219 ? 1.501 -10.819 27.857 1.00 82.12 219 ARG A C 1
ATOM 1778 O O . ARG A 1 219 ? 1.836 -12.000 27.842 1.00 82.12 219 ARG A O 1
ATOM 1785 N N . ASP A 1 220 ? 1.480 -10.071 28.952 1.00 80.38 220 ASP A N 1
ATOM 1786 C CA . ASP A 1 220 ? 1.646 -10.626 30.293 1.00 80.38 220 ASP A CA 1
ATOM 1787 C C . ASP A 1 220 ? 0.383 -11.373 30.760 1.00 80.38 220 ASP A C 1
ATOM 1789 O O . ASP A 1 220 ? -0.631 -11.443 30.056 1.00 80.38 220 ASP A O 1
ATOM 1793 N N . THR A 1 221 ? 0.449 -11.946 31.962 1.00 75.81 221 THR A N 1
ATOM 1794 C CA . THR A 1 221 ? -0.652 -12.687 32.595 1.00 75.81 221 THR A CA 1
ATOM 1795 C C . THR A 1 221 ? -1.893 -11.831 32.862 1.00 75.81 221 THR A C 1
ATOM 1797 O O . THR A 1 221 ? -2.974 -12.379 33.058 1.00 75.81 221 THR A O 1
ATOM 1800 N N . GLU A 1 222 ? -1.764 -10.503 32.831 1.00 77.69 222 GLU A N 1
ATOM 1801 C CA . GLU A 1 222 ? -2.849 -9.530 33.007 1.00 77.69 222 GLU A CA 1
ATOM 1802 C C . GLU A 1 222 ? -3.396 -9.018 31.657 1.00 77.69 222 GLU A C 1
ATOM 1804 O O . GLU A 1 222 ? -4.340 -8.228 31.607 1.00 77.69 222 GLU A O 1
ATOM 1809 N N . GLY A 1 223 ? -2.839 -9.486 30.532 1.00 72.12 223 GLY A N 1
ATOM 1810 C CA . GLY A 1 223 ? -3.253 -9.124 29.177 1.00 72.12 223 GLY A CA 1
ATOM 1811 C C . GLY A 1 223 ? -2.640 -7.823 28.645 1.00 72.12 223 GLY A C 1
ATOM 1812 O O . GLY A 1 223 ? -2.989 -7.392 27.533 1.00 72.12 223 GLY A O 1
ATOM 1813 N N . LYS A 1 224 ? -1.720 -7.201 29.386 1.00 77.44 224 LYS A N 1
ATOM 1814 C CA . LYS A 1 224 ? -1.006 -5.990 28.979 1.00 77.44 224 LYS A CA 1
ATOM 1815 C C . LYS A 1 224 ? 0.151 -6.348 28.050 1.00 77.44 224 LYS A C 1
ATOM 1817 O O . LYS A 1 224 ? 0.755 -7.412 28.136 1.00 77.44 224 LYS A O 1
ATOM 1822 N N . LEU A 1 225 ? 0.423 -5.459 27.097 1.00 81.44 225 LEU A N 1
ATOM 1823 C CA . LEU A 1 225 ? 1.474 -5.652 26.101 1.00 81.44 225 LEU A CA 1
ATOM 1824 C C . LEU A 1 225 ? 2.850 -5.677 26.766 1.00 81.44 225 LEU A C 1
ATOM 1826 O O . LEU A 1 225 ? 3.218 -4.716 27.448 1.00 81.44 225 LEU A O 1
ATOM 1830 N N . LEU A 1 226 ? 3.618 -6.736 26.512 1.00 82.44 226 LEU A N 1
ATOM 1831 C CA . LEU A 1 226 ? 5.017 -6.789 26.909 1.00 82.44 226 LEU A CA 1
ATOM 1832 C C . LEU A 1 226 ? 5.809 -5.809 26.052 1.00 82.44 226 LEU A C 1
ATOM 1834 O O . LEU A 1 226 ? 5.689 -5.794 24.827 1.00 82.44 226 LEU A O 1
ATOM 1838 N N . LYS A 1 227 ? 6.618 -4.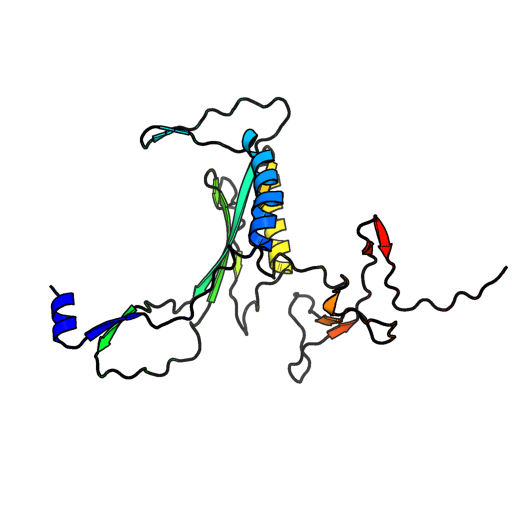975 26.698 1.00 83.62 227 LYS A N 1
ATOM 1839 C CA . LYS A 1 227 ? 7.391 -3.923 26.044 1.00 83.62 227 LYS A CA 1
ATOM 1840 C C . LYS A 1 227 ? 8.853 -4.013 26.454 1.00 83.62 227 LYS A C 1
ATOM 1842 O O . LYS A 1 227 ? 9.149 -4.300 27.610 1.00 83.62 227 LYS A O 1
ATOM 1847 N N . THR A 1 228 ? 9.752 -3.730 25.523 1.00 82.19 228 THR A N 1
ATOM 1848 C CA . THR A 1 228 ? 11.190 -3.631 25.781 1.00 82.19 228 THR A CA 1
ATOM 1849 C C . THR A 1 228 ? 11.735 -2.315 25.244 1.00 82.19 228 THR A C 1
ATOM 1851 O O . THR A 1 228 ? 11.155 -1.716 24.340 1.00 82.19 228 THR A O 1
ATOM 1854 N N . LYS A 1 229 ? 12.841 -1.848 25.820 1.00 78.50 229 LYS A N 1
ATOM 1855 C CA . LYS A 1 229 ? 13.561 -0.678 25.315 1.00 78.50 229 LYS A CA 1
ATOM 1856 C C . LYS A 1 229 ? 14.528 -1.110 24.224 1.00 78.50 229 LYS A C 1
ATOM 1858 O O . LYS A 1 229 ? 15.303 -2.040 24.434 1.00 78.50 229 LYS A O 1
ATOM 1863 N N . VAL A 1 230 ? 14.506 -0.406 23.101 1.00 78.38 230 VAL A N 1
ATOM 1864 C CA . VAL A 1 230 ? 15.485 -0.560 22.022 1.00 78.38 230 VAL A CA 1
ATOM 1865 C C . VAL A 1 230 ? 16.368 0.673 21.941 1.00 78.38 230 VAL A C 1
ATOM 1867 O O . VAL A 1 230 ? 15.979 1.779 22.329 1.00 78.38 230 VAL A O 1
ATOM 1870 N N . ARG A 1 231 ? 17.595 0.458 21.470 1.00 75.12 231 ARG A N 1
ATOM 1871 C CA . ARG A 1 231 ? 18.508 1.548 21.149 1.00 75.12 231 ARG A CA 1
ATOM 1872 C C . ARG A 1 231 ? 17.961 2.274 19.920 1.00 75.12 231 ARG A C 1
ATOM 1874 O O . ARG A 1 231 ? 17.609 1.619 18.950 1.00 75.12 231 ARG A O 1
ATOM 1881 N N . LEU A 1 232 ? 17.906 3.601 19.990 1.00 77.62 232 LEU A N 1
ATOM 1882 C CA . LEU A 1 232 ? 17.535 4.436 18.851 1.00 77.62 232 LEU A CA 1
ATOM 1883 C C . LEU A 1 232 ? 18.621 4.371 17.775 1.00 77.62 232 LEU A C 1
ATOM 1885 O O . LEU A 1 232 ? 19.814 4.364 18.103 1.00 77.62 232 LEU A O 1
ATOM 1889 N N . ALA A 1 233 ? 18.200 4.339 16.516 1.00 75.81 233 ALA A N 1
ATOM 1890 C CA . ALA A 1 233 ? 19.103 4.434 15.383 1.00 75.81 233 ALA A CA 1
ATOM 1891 C C . ALA A 1 233 ? 19.786 5.810 15.353 1.00 75.81 233 ALA A C 1
ATOM 1893 O O . ALA A 1 233 ? 19.191 6.832 15.713 1.00 75.81 233 ALA A O 1
ATOM 1894 N N . ASP A 1 234 ? 21.045 5.827 14.918 1.00 76.19 234 ASP A N 1
ATOM 1895 C CA . ASP A 1 234 ? 21.730 7.075 14.594 1.00 76.19 234 ASP A CA 1
ATOM 1896 C C . ASP A 1 234 ? 21.035 7.695 13.365 1.00 76.19 234 ASP A C 1
ATOM 1898 O O . ASP A 1 234 ? 20.652 6.982 12.436 1.00 76.19 234 ASP A O 1
ATOM 1902 N N . THR A 1 235 ? 20.821 9.009 13.369 1.00 67.94 235 THR A N 1
ATOM 1903 C CA . THR A 1 235 ? 20.080 9.715 12.306 1.00 67.94 235 THR A CA 1
ATOM 1904 C C . THR A 1 235 ? 20.906 10.862 11.728 1.00 67.94 235 THR A C 1
ATOM 1906 O O . THR A 1 235 ? 22.016 11.105 12.190 1.00 67.94 235 THR A O 1
ATOM 1909 N N . HIS A 1 236 ? 20.402 11.560 10.713 1.00 74.00 236 HIS A N 1
ATOM 1910 C CA . HIS A 1 236 ? 21.039 12.740 10.128 1.00 74.00 236 HIS A CA 1
ATOM 1911 C C . HIS A 1 236 ? 20.087 13.940 10.184 1.00 74.00 236 HIS A C 1
ATOM 1913 O O . HIS A 1 236 ? 18.871 13.787 10.072 1.00 74.00 236 HIS A O 1
ATOM 1919 N N . LEU A 1 237 ? 20.638 15.138 10.380 1.00 72.12 237 LEU A N 1
ATOM 1920 C CA . LEU A 1 237 ? 19.907 16.393 10.203 1.00 72.12 237 LEU A CA 1
ATOM 1921 C C . LEU A 1 237 ? 19.668 16.662 8.710 1.00 72.12 237 LEU A C 1
ATOM 1923 O O . LEU A 1 237 ? 20.287 16.043 7.847 1.00 72.12 237 LEU A O 1
ATOM 1927 N N . ALA A 1 238 ? 18.793 17.625 8.403 1.00 70.81 238 ALA A N 1
ATOM 1928 C CA . ALA A 1 238 ? 18.492 18.028 7.025 1.00 70.81 238 ALA A CA 1
ATOM 1929 C C . ALA A 1 238 ? 19.728 18.524 6.242 1.00 70.81 238 ALA A C 1
ATOM 1931 O O . ALA A 1 238 ? 19.733 18.483 5.017 1.00 70.81 238 ALA A O 1
ATOM 1932 N N . ASP A 1 239 ? 20.780 18.960 6.941 1.00 75.19 239 ASP A N 1
ATOM 1933 C CA . ASP A 1 239 ? 22.070 19.358 6.363 1.00 75.19 239 ASP A CA 1
ATOM 1934 C C . ASP A 1 239 ? 23.059 18.185 6.179 1.00 75.19 239 ASP A C 1
ATOM 1936 O O . ASP A 1 239 ? 24.195 18.392 5.755 1.00 75.19 239 ASP A O 1
ATOM 1940 N N . GLY A 1 240 ? 22.644 16.954 6.498 1.00 70.94 240 GLY A N 1
ATOM 1941 C CA . GLY A 1 240 ? 23.465 15.747 6.410 1.00 70.94 240 GLY A CA 1
ATOM 1942 C C . GLY A 1 240 ? 24.363 15.489 7.625 1.00 70.94 240 GLY A C 1
ATOM 1943 O O . GLY A 1 240 ? 25.110 14.513 7.624 1.00 70.94 240 GLY A O 1
ATOM 1944 N N . SER A 1 241 ? 24.304 16.309 8.677 1.00 73.44 241 SER A N 1
ATOM 1945 C CA . SER A 1 241 ? 25.108 16.104 9.888 1.00 73.44 241 SER A CA 1
ATOM 1946 C C . SER A 1 241 ? 24.604 14.908 10.708 1.00 73.44 241 SER A C 1
ATOM 1948 O O . SER A 1 241 ? 23.404 14.836 10.987 1.00 73.44 241 SER A O 1
ATOM 1950 N N . PRO A 1 242 ? 25.475 13.985 11.161 1.00 65.19 242 PRO A N 1
ATOM 1951 C CA . PRO A 1 242 ? 25.053 12.828 11.943 1.00 65.19 242 PRO A CA 1
ATOM 1952 C C . PRO A 1 242 ? 24.643 13.215 13.372 1.00 65.19 242 PRO A C 1
ATOM 1954 O O . PRO A 1 242 ? 25.340 13.946 14.078 1.00 65.19 242 PRO A O 1
ATOM 1957 N N . VAL A 1 243 ? 23.530 12.654 13.830 1.00 66.69 243 VAL A N 1
ATOM 1958 C CA . VAL A 1 243 ? 22.992 12.744 15.187 1.00 66.69 243 VAL A CA 1
ATOM 1959 C C . VAL A 1 243 ? 23.084 11.368 15.831 1.00 66.69 243 VAL A C 1
ATOM 1961 O O . VAL A 1 243 ? 22.322 10.452 15.523 1.00 66.69 243 VAL A O 1
ATOM 1964 N N . PHE A 1 244 ? 24.012 11.238 16.774 1.00 63.38 244 PHE A N 1
ATOM 1965 C CA . PHE A 1 244 ? 24.192 10.018 17.552 1.00 63.38 244 PHE A CA 1
ATOM 1966 C C . PHE A 1 244 ? 23.295 10.049 18.793 1.00 63.38 244 PHE A C 1
ATOM 1968 O O . PHE A 1 244 ? 23.568 10.774 19.757 1.00 63.38 244 PHE A O 1
ATOM 1975 N N . LEU A 1 245 ? 22.229 9.248 18.799 1.00 60.12 245 LEU A N 1
ATOM 1976 C CA . LEU A 1 245 ? 21.300 9.148 19.927 1.00 60.12 245 LEU A CA 1
ATOM 1977 C C . LEU A 1 245 ? 21.826 8.112 20.929 1.00 60.12 245 LEU A C 1
ATOM 1979 O O . LEU A 1 245 ? 21.443 6.946 20.963 1.00 60.12 245 LEU A O 1
ATOM 1983 N N . LEU A 1 246 ? 22.786 8.545 21.746 1.00 50.31 246 LEU A N 1
ATOM 1984 C CA . LEU A 1 246 ? 23.463 7.694 22.720 1.00 50.31 246 LEU A CA 1
ATOM 1985 C C . LEU A 1 246 ? 22.549 7.271 23.882 1.00 50.31 246 LEU A C 1
ATOM 1987 O O . LEU A 1 246 ? 22.319 8.041 24.814 1.00 50.31 246 LEU A O 1
ATOM 1991 N N . SER A 1 247 ? 22.176 5.990 23.936 1.00 43.81 247 SER A N 1
ATOM 1992 C CA . SER A 1 247 ? 21.908 5.317 25.211 1.00 43.81 247 SER A CA 1
ATOM 1993 C C . SER A 1 247 ? 23.243 4.908 25.852 1.00 43.81 247 SER A C 1
ATOM 1995 O O . SER A 1 247 ? 23.755 3.823 25.600 1.00 43.81 247 SER A O 1
ATOM 1997 N N . GLY A 1 248 ? 23.822 5.799 26.662 1.00 42.12 248 GLY A N 1
ATOM 1998 C CA . GLY A 1 248 ? 24.925 5.490 27.581 1.00 42.12 248 GLY A CA 1
ATOM 1999 C C . GLY A 1 248 ? 26.290 5.210 26.938 1.00 42.12 248 GLY A C 1
ATOM 2000 O O . GLY A 1 248 ? 26.640 4.067 26.670 1.00 42.12 248 GLY A O 1
ATOM 2001 N N . ARG A 1 249 ? 27.142 6.238 26.827 1.00 32.06 249 ARG A N 1
ATOM 2002 C CA . ARG A 1 249 ? 28.600 6.027 26.880 1.00 32.06 249 ARG A CA 1
ATOM 2003 C C . ARG A 1 249 ? 29.066 6.144 28.338 1.00 32.06 249 ARG A C 1
ATOM 2005 O O . ARG A 1 249 ? 28.656 7.096 29.011 1.00 32.06 249 ARG A O 1
ATOM 2012 N N . PRO A 1 250 ? 29.937 5.250 28.843 1.00 31.81 250 PRO A N 1
ATOM 2013 C CA . PRO A 1 250 ? 30.735 5.575 30.013 1.00 31.81 250 PRO A CA 1
ATOM 2014 C C . PRO A 1 250 ? 31.614 6.773 29.651 1.00 31.81 250 PRO A C 1
ATOM 2016 O O . PRO A 1 250 ? 32.125 6.854 28.532 1.00 31.81 250 PRO A O 1
ATOM 2019 N N . ARG A 1 251 ? 31.767 7.713 30.589 1.00 31.33 251 ARG A N 1
ATOM 2020 C CA . ARG A 1 251 ? 32.712 8.827 30.470 1.00 31.33 251 ARG A CA 1
ATOM 2021 C C . ARG A 1 251 ? 34.069 8.271 30.030 1.00 31.33 251 ARG A C 1
ATOM 2023 O O . ARG A 1 251 ? 34.742 7.634 30.833 1.00 31.33 251 ARG A O 1
ATOM 2030 N N . GLN A 1 252 ? 34.482 8.535 28.792 1.00 28.45 252 GLN A N 1
ATOM 2031 C CA . GLN A 1 252 ? 35.901 8.500 28.480 1.00 28.45 252 GLN A CA 1
ATOM 2032 C C . GLN A 1 252 ? 36.502 9.738 29.131 1.00 28.45 252 GLN A C 1
ATOM 2034 O O . GLN A 1 252 ? 36.267 10.878 28.730 1.00 28.45 252 GLN A O 1
ATOM 2039 N N . SER A 1 253 ? 37.186 9.482 30.239 1.00 30.69 253 SER A N 1
ATOM 2040 C CA . SER A 1 253 ? 38.116 10.395 30.871 1.00 30.69 253 SER A CA 1
ATOM 2041 C C . SER A 1 253 ? 39.082 10.942 29.828 1.00 30.69 253 SER A C 1
ATOM 2043 O O . SER A 1 253 ? 39.751 10.189 29.125 1.00 30.69 253 SER A O 1
ATOM 2045 N N . ARG A 1 254 ? 39.140 12.270 29.788 1.00 30.94 254 ARG A N 1
ATOM 2046 C CA . ARG A 1 254 ? 40.240 13.075 29.266 1.00 30.94 254 ARG A CA 1
ATOM 2047 C C . ARG A 1 254 ? 41.577 12.420 29.631 1.00 30.94 254 ARG A C 1
ATOM 2049 O O . ARG A 1 254 ? 41.821 12.211 30.817 1.00 30.94 254 ARG A O 1
ATOM 2056 N N . LEU A 1 255 ? 42.428 12.157 28.647 1.00 26.52 255 LEU A N 1
ATOM 2057 C CA . LEU A 1 255 ? 43.864 11.994 28.845 1.00 26.52 255 LEU A CA 1
ATOM 2058 C C . LEU A 1 255 ? 44.581 12.581 27.624 1.00 26.52 255 LEU A C 1
ATOM 2060 O O . LEU A 1 255 ? 44.496 12.018 26.538 1.00 26.52 255 LEU A O 1
ATOM 2064 N N . VAL A 1 256 ? 45.234 13.714 27.916 1.00 34.59 256 VAL A N 1
ATOM 2065 C CA . VAL A 1 256 ? 46.206 14.530 27.160 1.00 34.59 256 VAL A CA 1
ATOM 2066 C C . VAL A 1 256 ? 45.727 15.127 25.840 1.00 34.59 256 VAL A C 1
ATOM 2068 O O . VAL A 1 256 ? 45.709 14.425 24.813 1.00 34.59 256 VAL A O 1
#

Sequence (256 aa):
MAQQWMSKLGYQWKEEEKGLYIDSHEQEDVVEYRQNVFLPVWQSFECRLRNWKGDDGHLMQEEDSGELLGHCRVVVWFHDESTFYAHDRREVRWIHSTERAVPKPKGEGVSLMVAHFVLADYGWLQSKDGAETARILFKAGKGRYGYFTTNNIIAHANLAMDILEKHFPNDDHILVFDNATTHVKCPDDAPAAHDMTKNPSKTWGAVVTIKDTRGSVMRDTEGKLLKTKVRLADTHLADGSPVFLLSGRPRQSRLV

pLDDT: mean 76.92, std 15.83, range [26.52, 96.88]